Protein AF-0000000085042307 (afdb_homodimer)

InterPro domains:
  IPR002481 Ferric-uptake regulator [PF01475] (11-106)
  IPR036388 Winged helix-like DNA-binding domain superfamily [G3DSA:1.10.10.10] (2-78)
  IPR036390 Winged helix DNA-binding domain superfamily [SSF46785] (4-129)

Nearest PDB structures (foldseek):
  2xig-assembly1_C  TM=6.358E-01  e=3.735E-08  Helicobacter pylori 26695
  5nhk-assembly1_B  TM=6.560E-01  e=9.006E-08  Francisella tularensis
  2xig-assembly2_A  TM=6.333E-01  e=1.841E-06  Helicobacter pylori 26695
  7dh8-assembly1_A-2  TM=7.267E-01  e=1.662E-05  Xanthomonas campestris pv. campestris str. 8004
  4y66-assembly3_F  TM=7.506E-01  e=4.035E-02  Giardia duodenalis

Structure (mmCIF, N/CA/C/O backbone):
data_AF-0000000085042307-model_v1
#
loop_
_entity.id
_entity.type
_entity.pdbx_description
1 polymer 'Fur family transcriptional regulator protein'
#
loop_
_atom_site.group_PDB
_atom_site.id
_atom_site.type_symbol
_atom_site.label_atom_id
_atom_site.label_alt_id
_atom_site.label_comp_id
_atom_site.label_asym_id
_atom_site.label_entity_id
_atom_site.label_seq_id
_atom_site.pdbx_PDB_ins_code
_atom_site.Cartn_x
_atom_site.Cartn_y
_atom_site.Cartn_z
_atom_site.occupancy
_atom_site.B_iso_or_equiv
_atom_site.auth_seq_id
_atom_site.auth_comp_id
_atom_site.auth_asym_id
_atom_site.auth_atom_id
_atom_site.pdbx_PDB_model_num
ATOM 1 N N . MET A 1 1 ? -4.777 20.984 18.719 1 74.94 1 MET A N 1
ATOM 2 C CA . MET A 1 1 ? -3.488 21.656 18.844 1 74.94 1 MET A CA 1
ATOM 3 C C . MET A 1 1 ? -3.227 22.547 17.641 1 74.94 1 MET A C 1
ATOM 5 O O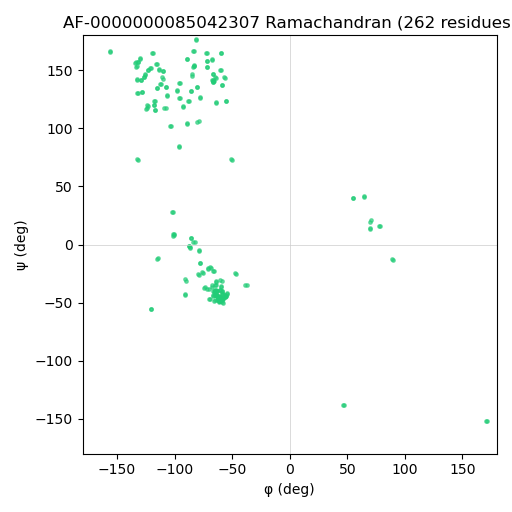 . MET A 1 1 ? -3.564 22.188 16.516 1 74.94 1 MET A O 1
ATOM 9 N N . GLY A 1 2 ? -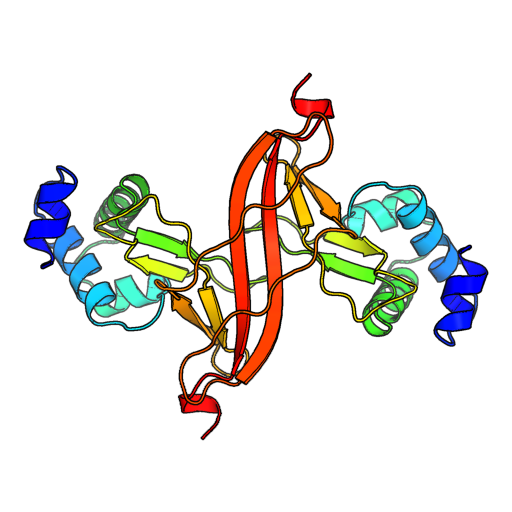2.756 23.688 17.938 1 85.25 2 GLY A N 1
ATOM 10 C CA . GLY A 1 2 ? -2.432 24.625 16.875 1 85.25 2 GLY A CA 1
ATOM 11 C C . GLY A 1 2 ? -1.058 24.391 16.266 1 85.25 2 GLY A C 1
ATOM 12 O O . GLY A 1 2 ? -0.285 23.578 16.781 1 85.25 2 GLY A O 1
ATOM 13 N N . VAL A 1 3 ? -0.763 24.984 15.141 1 90.62 3 VAL A N 1
ATOM 14 C CA . VAL A 1 3 ? 0.464 24.812 14.375 1 90.62 3 VAL A CA 1
ATOM 15 C C . VAL A 1 3 ? 1.675 25.109 15.258 1 90.62 3 VAL A C 1
ATOM 17 O O . VAL A 1 3 ? 2.637 24.328 15.273 1 90.62 3 VAL A O 1
ATOM 20 N N . ALA A 1 4 ? 1.622 26.156 16.016 1 90.06 4 ALA A N 1
ATOM 21 C CA . ALA A 1 4 ? 2.727 26.547 16.891 1 90.06 4 ALA A CA 1
ATOM 22 C C . ALA A 1 4 ? 2.975 25.5 17.969 1 90.06 4 ALA A C 1
ATOM 24 O O . ALA A 1 4 ? 4.125 25.188 18.281 1 90.06 4 ALA A O 1
ATOM 25 N N . GLU A 1 5 ? 1.976 25.031 18.531 1 89.94 5 GLU A N 1
ATOM 26 C CA . GLU A 1 5 ? 2.084 24.031 19.594 1 89.94 5 GLU A CA 1
ATOM 27 C C . GLU A 1 5 ? 2.68 22.734 19.047 1 89.94 5 GLU A C 1
ATOM 29 O O . GLU A 1 5 ? 3.477 22.078 19.719 1 89.94 5 GLU A O 1
ATOM 34 N N . ILE A 1 6 ? 2.271 22.359 17.828 1 89.81 6 ILE A N 1
ATOM 35 C CA . ILE A 1 6 ? 2.791 21.156 17.188 1 89.81 6 ILE A CA 1
ATOM 36 C C . ILE A 1 6 ? 4.305 21.281 17.016 1 89.81 6 ILE A C 1
ATOM 38 O O . ILE A 1 6 ? 5.051 20.359 17.391 1 89.81 6 ILE A O 1
ATOM 42 N N . LEU A 1 7 ? 4.73 22.375 16.5 1 93.38 7 LEU A N 1
ATOM 43 C CA . LEU A 1 7 ? 6.148 22.594 16.25 1 93.38 7 LEU A CA 1
ATOM 44 C C . LEU A 1 7 ? 6.934 22.625 17.562 1 93.38 7 LEU A C 1
ATOM 46 O O . LEU A 1 7 ? 8.008 22.031 17.656 1 93.38 7 LEU A O 1
ATOM 50 N N . SER A 1 8 ? 6.352 23.234 18.562 1 91.19 8 SER A N 1
ATOM 51 C CA . SER A 1 8 ? 6.992 23.297 19.859 1 91.19 8 SER A CA 1
ATOM 52 C C . SER A 1 8 ? 7.102 21.922 20.5 1 91.19 8 SER A C 1
ATOM 54 O O . SER A 1 8 ? 8.141 21.578 21.062 1 91.19 8 SER A O 1
ATOM 56 N N . PHE A 1 9 ? 6.07 21.188 20.422 1 88.25 9 PHE A N 1
ATOM 57 C CA . PHE A 1 9 ? 6.031 19.859 21 1 88.25 9 PHE A CA 1
ATOM 58 C C . PHE A 1 9 ? 7.117 18.969 20.406 1 88.25 9 PHE A C 1
ATOM 60 O O . PHE A 1 9 ? 7.684 18.109 21.094 1 88.25 9 PHE A O 1
ATOM 67 N N . HIS A 1 10 ? 7.469 19.172 19.172 1 89.94 10 HIS A N 1
ATOM 68 C CA . HIS A 1 10 ? 8.453 18.344 18.484 1 89.94 10 HIS A CA 1
ATOM 69 C C . HIS A 1 10 ? 9.812 19.047 18.438 1 89.94 10 HIS A C 1
ATOM 71 O O . HIS A 1 10 ? 10.688 18.641 17.656 1 89.94 10 HIS A O 1
ATOM 77 N N . ASP A 1 11 ? 9.938 20.094 19.125 1 92.81 11 ASP A N 1
ATOM 78 C CA . ASP A 1 11 ? 11.195 20.812 19.312 1 92.81 11 ASP A CA 1
ATOM 79 C C . ASP A 1 11 ? 11.703 21.375 17.984 1 92.81 11 ASP A C 1
ATOM 81 O O . ASP A 1 11 ? 12.883 21.266 17.656 1 92.81 11 ASP A O 1
ATOM 85 N N . LEU A 1 12 ? 10.789 21.875 17.234 1 94.56 12 LEU A N 1
ATOM 86 C CA . LEU A 1 12 ? 11.156 22.516 15.984 1 94.56 12 LEU A CA 1
ATOM 87 C C . LEU A 1 12 ? 10.93 24.031 16.062 1 94.56 12 LEU A C 1
ATOM 89 O O . LEU A 1 12 ? 9.953 24.484 16.641 1 94.56 12 LEU A O 1
ATOM 93 N N . LYS A 1 13 ? 11.852 24.797 15.43 1 95.19 13 LYS A N 1
ATOM 94 C CA . LYS A 1 13 ? 11.68 26.234 15.336 1 95.19 13 LYS A CA 1
ATOM 95 C C . LYS A 1 13 ? 10.445 26.609 14.516 1 95.19 13 LYS A C 1
ATOM 97 O O . LYS A 1 13 ? 10.164 25.969 13.5 1 95.19 13 LYS A O 1
ATOM 102 N N . ARG A 1 14 ? 9.867 27.656 15.016 1 94.75 14 ARG A N 1
ATOM 103 C CA . ARG A 1 14 ? 8.734 28.188 14.258 1 94.75 14 ARG A CA 1
ATOM 104 C C . ARG A 1 14 ? 9.219 29.016 13.07 1 94.75 14 ARG A C 1
ATOM 106 O O . ARG A 1 14 ? 9.844 30.062 13.25 1 94.75 14 ARG A O 1
ATOM 113 N N . THR A 1 15 ? 9.102 28.484 11.883 1 95.31 15 THR A N 1
ATOM 114 C CA . THR A 1 15 ? 9.359 29.25 10.664 1 95.31 15 THR A CA 1
ATOM 115 C C . THR A 1 15 ? 8.086 29.375 9.836 1 95.31 15 THR A C 1
ATOM 117 O O . THR A 1 15 ? 7.176 28.547 9.945 1 95.31 15 THR A O 1
ATOM 120 N N . SER A 1 16 ? 8.078 30.406 9.062 1 95.56 16 SER A N 1
ATOM 121 C CA . SER A 1 16 ? 6.883 30.672 8.258 1 95.56 16 SER A CA 1
ATOM 122 C C . SER A 1 16 ? 6.59 29.516 7.316 1 95.56 16 SER A C 1
ATOM 124 O O . SER A 1 16 ? 5.426 29.188 7.055 1 95.56 16 SER A O 1
ATOM 126 N N . CYS A 1 17 ? 7.582 28.891 6.809 1 96.88 17 CYS A N 1
ATOM 127 C CA . CYS A 1 17 ? 7.391 27.797 5.863 1 96.88 17 CYS A CA 1
ATOM 128 C C . CYS A 1 17 ? 6.809 26.578 6.559 1 96.88 17 CYS A C 1
ATOM 130 O O . CYS A 1 17 ? 5.844 25.984 6.074 1 96.88 17 CYS A O 1
ATOM 132 N N . ARG A 1 18 ? 7.387 26.234 7.691 1 96.62 18 ARG A N 1
ATOM 133 C CA . ARG A 1 18 ? 6.859 25.109 8.453 1 96.62 18 ARG A CA 1
ATOM 134 C C . ARG A 1 18 ? 5.418 25.359 8.875 1 96.62 18 ARG A C 1
ATOM 136 O O . ARG A 1 18 ? 4.57 24.469 8.766 1 96.62 18 ARG A O 1
ATOM 143 N N . GLU A 1 19 ? 5.188 26.531 9.352 1 95.94 19 GLU A N 1
ATOM 144 C CA . GLU A 1 19 ? 3.828 26.875 9.758 1 95.94 19 GLU A CA 1
ATOM 145 C C . GLU A 1 19 ? 2.867 26.828 8.57 1 95.94 19 GLU A C 1
ATOM 147 O O . GLU A 1 19 ? 1.748 26.328 8.695 1 95.94 19 GLU A O 1
ATOM 152 N N . GLY A 1 20 ? 3.303 27.422 7.457 1 95.5 20 GLY A N 1
ATOM 153 C CA . GLY A 1 20 ? 2.479 27.406 6.262 1 95.5 20 GLY A CA 1
ATOM 154 C C . GLY A 1 20 ? 2.102 26 5.816 1 95.5 20 GLY A C 1
ATOM 155 O O . GLY A 1 20 ? 0.941 25.734 5.492 1 95.5 20 GLY A O 1
ATOM 156 N N . ILE A 1 21 ? 3.086 25.109 5.82 1 95.94 21 ILE A N 1
ATOM 157 C CA . ILE A 1 21 ? 2.852 23.719 5.434 1 95.94 21 ILE A CA 1
ATOM 158 C C . ILE A 1 21 ? 1.811 23.094 6.355 1 95.94 21 ILE A C 1
ATOM 160 O O . ILE A 1 21 ? 0.846 22.484 5.891 1 95.94 21 ILE A O 1
ATOM 164 N N . LEU A 1 22 ? 1.966 23.281 7.613 1 94.5 22 LEU A N 1
ATOM 165 C CA . LEU A 1 22 ? 1.077 22.672 8.602 1 94.5 22 LEU A CA 1
ATOM 166 C C . LEU A 1 22 ? -0.327 23.25 8.5 1 94.5 22 LEU A C 1
ATOM 168 O O . LEU A 1 22 ? -1.317 22.547 8.664 1 94.5 22 LEU A O 1
ATOM 172 N N . GLU A 1 23 ? -0.41 24.531 8.281 1 93.81 23 GLU A N 1
ATOM 173 C CA . GLU A 1 23 ? -1.713 25.172 8.133 1 93.81 23 GLU A CA 1
ATOM 174 C C . GLU A 1 23 ? -2.486 24.594 6.953 1 93.81 23 GLU A C 1
ATOM 176 O O . GLU A 1 23 ? -3.68 24.297 7.066 1 93.81 23 GLU A O 1
ATOM 181 N N . VAL A 1 24 ? -1.795 24.438 5.82 1 94.44 24 VAL A N 1
ATOM 182 C CA . VAL A 1 24 ? -2.418 23.859 4.637 1 94.44 24 VAL A CA 1
ATOM 183 C C . VAL A 1 24 ? -2.955 22.469 4.965 1 94.44 24 VAL A C 1
ATOM 185 O O . VAL A 1 24 ? -4.086 22.125 4.609 1 94.44 24 VAL A O 1
ATOM 188 N N . MET A 1 25 ? -2.162 21.703 5.691 1 93.06 25 MET A N 1
ATOM 189 C CA . MET A 1 25 ? -2.508 20.312 5.977 1 93.06 25 MET A CA 1
ATOM 190 C C . MET A 1 25 ? -3.619 20.234 7.016 1 93.06 25 MET A C 1
ATOM 192 O O . MET A 1 25 ? -4.461 19.328 6.961 1 93.06 25 MET A O 1
ATOM 196 N N . LEU A 1 26 ? -3.594 21.094 7.957 1 90.25 26 LEU A N 1
ATOM 197 C CA . LEU A 1 26 ? -4.609 21.109 9.008 1 90.25 26 LEU A CA 1
ATOM 198 C C . LEU A 1 26 ? -5.984 21.422 8.43 1 90.25 26 LEU A C 1
ATOM 200 O O . LEU A 1 26 ? -6.996 20.891 8.898 1 90.25 26 LEU A O 1
ATOM 204 N N . VAL A 1 27 ? -5.984 22.234 7.465 1 89.75 27 VAL A N 1
ATOM 205 C CA . VAL A 1 27 ? -7.25 22.656 6.867 1 89.75 27 VAL A CA 1
ATOM 206 C C . VAL A 1 27 ? -7.812 21.531 6 1 89.75 27 VAL A C 1
ATOM 208 O O . VAL A 1 27 ? -9.031 21.375 5.898 1 89.75 27 VAL A O 1
ATOM 211 N N . SER A 1 28 ? -6.867 20.719 5.574 1 88.69 28 SER A N 1
ATOM 212 C CA . SER A 1 28 ? -7.305 19.656 4.672 1 88.69 28 SER A CA 1
ATOM 213 C C . SER A 1 28 ? -7.801 18.438 5.445 1 88.69 28 SER A C 1
ATOM 215 O O . SER A 1 28 ? -7.227 18.078 6.477 1 88.69 28 SER A O 1
ATOM 217 N N . LYS A 1 29 ? -8.906 17.844 5.18 1 81.94 29 LYS A N 1
ATOM 218 C CA . LYS A 1 29 ? -9.414 16.609 5.785 1 81.94 29 LYS A CA 1
ATOM 219 C C . LYS A 1 29 ? -8.867 15.383 5.062 1 81.94 29 LYS A C 1
ATOM 221 O O . LYS A 1 29 ? -9.211 14.25 5.406 1 81.94 29 LYS A O 1
ATOM 22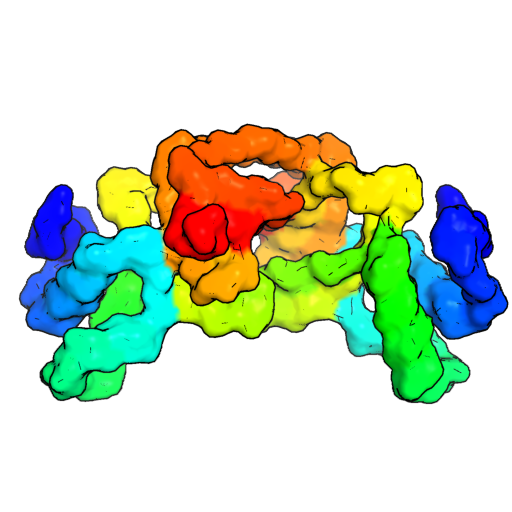6 N N . GLN A 1 30 ? -7.992 15.617 4.137 1 92 30 GLN A N 1
ATOM 227 C CA . GLN A 1 30 ? -7.406 14.555 3.328 1 92 30 GLN A CA 1
ATOM 228 C C . GLN A 1 30 ? -5.891 14.711 3.223 1 92 30 GLN A C 1
ATOM 230 O O . GLN A 1 30 ? -5.363 15.812 3.4 1 92 30 GLN A O 1
ATOM 235 N N . ALA A 1 31 ? -5.215 13.578 2.936 1 95.44 31 ALA A N 1
ATOM 236 C CA . ALA A 1 31 ? -3.791 13.648 2.627 1 95.44 31 ALA A CA 1
ATOM 237 C C . ALA A 1 31 ? -3.551 14.391 1.314 1 95.44 31 ALA A C 1
ATOM 239 O O . ALA A 1 31 ? -4.375 14.328 0.4 1 95.44 31 ALA A O 1
ATOM 240 N N . LEU A 1 32 ? -2.416 15.102 1.258 1 96.62 32 LEU A N 1
ATOM 241 C CA . LEU A 1 32 ? -2.107 15.93 0.098 1 96.62 32 LEU A CA 1
ATOM 242 C C . LEU A 1 32 ? -0.744 15.57 -0.481 1 96.62 32 LEU A C 1
ATOM 244 O O . LEU A 1 32 ? 0.166 15.188 0.255 1 96.62 32 LEU A O 1
ATOM 248 N N . SER A 1 33 ? -0.698 15.703 -1.79 1 96.06 33 SER A N 1
ATOM 249 C CA . SER A 1 33 ? 0.621 15.547 -2.393 1 96.06 33 SER A CA 1
ATOM 250 C C . SER A 1 33 ? 1.52 16.734 -2.082 1 96.06 33 SER A C 1
ATOM 252 O O . SER A 1 33 ? 1.03 17.828 -1.794 1 96.06 33 SER A O 1
ATOM 254 N N . GLU A 1 34 ? 2.832 16.484 -2.178 1 95.25 34 GLU A N 1
ATOM 255 C CA . GLU A 1 34 ? 3.799 17.547 -1.976 1 95.25 34 GLU A CA 1
ATOM 256 C C . GLU A 1 34 ? 3.512 18.734 -2.895 1 95.25 34 GLU A C 1
ATOM 258 O O . GLU A 1 34 ? 3.541 19.891 -2.461 1 95.25 34 GLU A O 1
ATOM 263 N N . ASN A 1 35 ? 3.178 18.469 -4.141 1 94.62 35 ASN A N 1
ATOM 264 C CA . ASN A 1 35 ? 2.908 19.516 -5.129 1 94.62 35 ASN A CA 1
ATOM 265 C C . ASN A 1 35 ? 1.688 20.344 -4.746 1 94.62 35 ASN A C 1
ATOM 267 O O . ASN A 1 35 ? 1.698 21.578 -4.887 1 94.62 35 ASN A O 1
ATOM 271 N N . VAL A 1 36 ? 0.679 19.734 -4.32 1 95.06 36 VAL A N 1
ATOM 272 C CA . VAL A 1 36 ? -0.537 20.438 -3.932 1 95.06 36 VAL A CA 1
ATOM 273 C C . VAL A 1 36 ? -0.247 21.344 -2.74 1 95.06 36 VAL A C 1
ATOM 275 O O . VAL A 1 36 ? -0.695 22.484 -2.703 1 95.06 36 VAL A O 1
ATOM 278 N N . ILE A 1 37 ? 0.5 20.797 -1.782 1 95.94 37 ILE A N 1
ATOM 279 C CA . ILE A 1 37 ? 0.862 21.594 -0.611 1 95.94 37 ILE A CA 1
ATOM 280 C C . ILE A 1 37 ? 1.656 22.812 -1.046 1 95.94 37 ILE A C 1
ATOM 282 O O . ILE A 1 37 ? 1.364 23.938 -0.616 1 95.94 37 ILE A O 1
ATOM 286 N N . ARG A 1 38 ? 2.59 22.578 -1.916 1 95.69 38 ARG A N 1
ATOM 287 C CA . ARG A 1 38 ? 3.426 23.672 -2.396 1 95.69 38 ARG A CA 1
ATOM 288 C C . ARG A 1 38 ? 2.592 24.734 -3.123 1 95.69 38 ARG A C 1
ATOM 290 O O . ARG A 1 38 ? 2.773 25.922 -2.914 1 95.69 38 ARG A O 1
ATOM 297 N N . GLU A 1 39 ? 1.74 24.281 -3.951 1 95.12 39 GLU A N 1
ATOM 298 C CA . GLU A 1 39 ? 0.891 25.188 -4.723 1 95.12 39 GLU A CA 1
ATOM 299 C C . GLU A 1 39 ? 0.024 26.047 -3.807 1 95.12 39 GLU A C 1
ATOM 301 O O . GLU A 1 39 ? -0.203 27.219 -4.086 1 95.12 39 GLU A O 1
ATOM 306 N N . GLN A 1 40 ? -0.435 25.469 -2.807 1 94.88 40 GLN A N 1
ATOM 307 C CA . GLN A 1 40 ? -1.324 26.172 -1.895 1 94.88 40 GLN A CA 1
ATOM 308 C C . GLN A 1 40 ? -0.562 27.234 -1.089 1 94.88 40 GLN A C 1
ATOM 310 O O . GLN A 1 40 ? -1.166 28.125 -0.507 1 94.88 40 GLN A O 1
ATOM 315 N N . LEU A 1 41 ? 0.747 27.078 -0.997 1 94.75 41 LEU A N 1
ATOM 316 C CA . LEU A 1 41 ? 1.575 28.062 -0.309 1 94.75 41 LEU A CA 1
ATOM 317 C C . LEU A 1 41 ? 1.905 29.234 -1.23 1 94.75 41 LEU A C 1
ATOM 319 O O . LEU A 1 41 ? 2.574 30.172 -0.818 1 94.75 41 LEU A O 1
ATOM 323 N N . ASN A 1 42 ? 1.423 29.25 -2.422 1 85.25 42 ASN A N 1
ATOM 324 C CA . ASN A 1 42 ? 1.4 30.344 -3.395 1 85.25 42 ASN A CA 1
ATOM 325 C C . ASN A 1 42 ? 2.799 30.891 -3.648 1 85.25 42 ASN A C 1
ATOM 327 O O . ASN A 1 42 ? 2.99 32.094 -3.705 1 85.25 42 ASN A O 1
ATOM 331 N N . GLY A 1 43 ? 3.732 30.016 -3.719 1 78.25 43 GLY A N 1
ATOM 332 C CA . GLY A 1 43 ? 5.055 30.484 -4.125 1 78.25 43 GLY A CA 1
ATOM 333 C C . GLY A 1 43 ? 5.734 31.344 -3.078 1 78.25 43 GLY A C 1
ATOM 334 O O . GLY A 1 43 ? 6.699 32.031 -3.379 1 78.25 43 GLY A O 1
ATOM 335 N N . HIS A 1 44 ? 5.254 31.344 -1.941 1 87.12 44 HIS A N 1
ATOM 336 C CA . HIS A 1 44 ? 5.809 32.188 -0.881 1 87.12 44 HIS A CA 1
ATOM 337 C C . HIS A 1 44 ? 7.227 31.734 -0.524 1 87.12 44 HIS A C 1
ATOM 339 O O . HIS A 1 44 ? 8 32.531 0.024 1 87.12 44 HIS A O 1
ATOM 345 N N . PHE A 1 45 ? 7.445 30.5 -0.849 1 93.19 45 PHE A N 1
ATOM 346 C CA . PHE A 1 45 ? 8.75 29.938 -0.515 1 93.19 45 PHE A CA 1
ATOM 347 C C . PHE A 1 45 ? 9.406 29.328 -1.744 1 93.19 45 PHE A C 1
ATOM 349 O O . PHE A 1 45 ? 8.727 28.734 -2.586 1 93.19 45 PHE A O 1
ATOM 356 N N . ASP A 1 46 ? 10.719 29.469 -1.8 1 93.06 46 ASP A N 1
ATOM 357 C CA . ASP A 1 46 ? 11.398 28.781 -2.893 1 93.06 46 ASP A CA 1
ATOM 358 C C . ASP A 1 46 ? 11.438 27.281 -2.664 1 93.06 46 ASP A C 1
ATOM 360 O O . ASP A 1 46 ? 11.172 26.812 -1.556 1 93.06 46 ASP A O 1
ATOM 364 N N . ARG A 1 47 ? 11.727 26.609 -3.693 1 92.94 47 ARG A N 1
ATOM 365 C CA . ARG A 1 47 ? 11.648 25.141 -3.713 1 92.94 47 ARG A CA 1
ATOM 366 C C . ARG A 1 47 ? 12.555 24.531 -2.648 1 92.94 47 ARG A C 1
ATOM 368 O O . ARG A 1 47 ? 12.164 23.594 -1.962 1 92.94 47 ARG A O 1
ATOM 375 N N . THR A 1 48 ? 13.742 25.094 -2.525 1 96.06 48 THR A N 1
ATOM 376 C CA . THR A 1 48 ? 14.719 24.547 -1.589 1 96.06 48 THR A CA 1
ATOM 377 C C . THR A 1 48 ? 14.227 24.703 -0.151 1 96.06 48 THR A C 1
ATOM 379 O O . THR A 1 48 ? 14.273 23.734 0.625 1 96.06 48 THR A O 1
ATOM 382 N N . THR A 1 49 ? 13.797 25.859 0.167 1 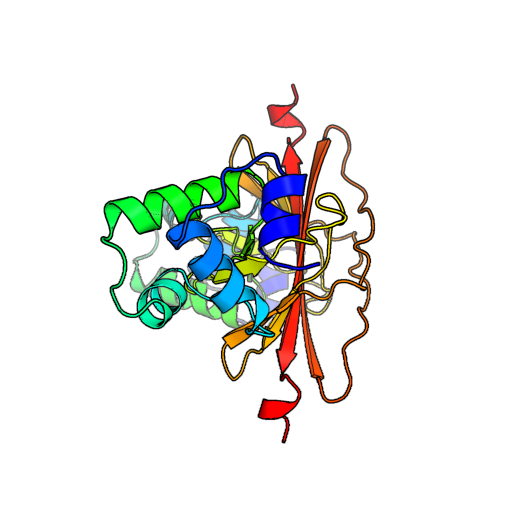96 49 THR A N 1
ATOM 383 C CA . THR A 1 49 ? 13.273 26.141 1.501 1 96 49 THR A CA 1
ATOM 384 C C . THR A 1 49 ? 12.094 25.234 1.814 1 96 49 THR A C 1
ATOM 386 O O . THR A 1 49 ? 12.023 24.641 2.895 1 96 49 THR A O 1
ATOM 389 N N . PHE A 1 50 ? 11.219 25.156 0.859 1 97.44 50 PHE A N 1
ATOM 390 C CA . PHE A 1 50 ? 10.047 24.312 1.027 1 97.44 50 PHE A CA 1
ATOM 391 C C . PHE A 1 50 ? 10.453 22.859 1.284 1 97.44 50 PHE A C 1
ATOM 393 O O . PHE A 1 50 ? 9.992 22.25 2.246 1 97.44 50 PHE A O 1
ATOM 400 N N . TYR A 1 51 ? 11.305 22.375 0.474 1 96.38 51 TYR A N 1
ATOM 401 C CA . TYR A 1 51 ? 11.664 20.969 0.55 1 96.38 51 TYR A CA 1
ATOM 402 C C . TYR A 1 51 ? 12.344 20.656 1.876 1 96.38 51 TYR A C 1
ATOM 404 O O . TYR A 1 51 ? 12.078 19.609 2.486 1 96.38 51 TYR A O 1
ATOM 412 N N . ARG A 1 52 ? 13.188 21.5 2.24 1 96.69 52 ARG A N 1
ATOM 413 C CA . ARG A 1 52 ? 13.883 21.281 3.506 1 96.69 52 ARG A CA 1
ATOM 414 C C . ARG A 1 52 ? 12.898 21.266 4.672 1 96.69 52 ARG A C 1
ATOM 416 O O . ARG A 1 52 ? 12.992 20.406 5.551 1 96.69 52 ARG A O 1
ATOM 423 N N . SER A 1 53 ? 12.055 22.281 4.691 1 97.31 53 SER A N 1
ATOM 424 C CA . SER A 1 53 ? 11.047 22.344 5.746 1 97.31 53 SER A CA 1
ATOM 425 C C . SER A 1 53 ? 10.164 21.094 5.734 1 97.31 53 SER A C 1
ATOM 427 O O . SER A 1 53 ? 9.906 20.5 6.785 1 97.31 53 SER A O 1
ATOM 429 N N . PHE A 1 54 ? 9.773 20.781 4.535 1 96.75 54 PHE A N 1
ATOM 430 C CA . PHE A 1 54 ? 8.906 19.625 4.336 1 96.75 54 PHE A CA 1
ATOM 431 C C . PHE A 1 54 ? 9.562 18.359 4.855 1 96.75 54 PHE A C 1
ATOM 433 O O . PHE A 1 54 ? 8.953 17.594 5.613 1 96.75 54 PHE A O 1
ATOM 440 N N . LYS A 1 55 ? 10.789 18.141 4.516 1 97.19 55 LYS A N 1
ATOM 441 C CA . LYS A 1 55 ? 11.516 16.938 4.918 1 97.19 55 LYS A CA 1
ATOM 442 C C . LYS A 1 55 ? 11.766 16.922 6.422 1 97.19 55 LYS A C 1
ATOM 444 O O . LYS A 1 55 ? 11.75 15.859 7.047 1 97.19 55 LYS A O 1
ATOM 449 N N . THR A 1 56 ? 11.984 18.031 6.941 1 96.75 56 THR A N 1
ATOM 450 C CA . THR A 1 56 ? 12.164 18.125 8.383 1 96.75 56 THR A CA 1
ATOM 451 C C . THR A 1 56 ? 10.891 17.703 9.117 1 96.75 56 THR A C 1
ATOM 453 O O . THR A 1 56 ? 10.953 16.938 10.086 1 96.75 56 THR A O 1
ATOM 456 N N . LEU A 1 57 ? 9.781 18.219 8.695 1 95.25 57 LEU A N 1
ATOM 457 C CA . LEU A 1 57 ? 8.508 17.844 9.305 1 95.25 57 LEU A CA 1
ATOM 458 C C . LEU A 1 57 ? 8.266 16.344 9.188 1 95.25 57 LEU A C 1
ATOM 460 O O . LEU A 1 57 ? 7.746 15.727 10.117 1 95.25 57 LEU A O 1
ATOM 464 N N . GLU A 1 58 ? 8.594 15.773 8.086 1 93.44 58 GLU A N 1
ATOM 465 C CA . GLU A 1 58 ? 8.453 14.336 7.867 1 93.44 58 GLU A CA 1
ATOM 466 C C . GLU A 1 58 ? 9.375 13.547 8.789 1 93.44 58 GLU A C 1
ATOM 468 O O . GLU A 1 58 ? 8.953 12.562 9.406 1 93.44 58 GLU A O 1
ATOM 473 N N . ALA A 1 59 ? 10.562 14.031 8.883 1 92.5 59 ALA A N 1
ATOM 474 C CA . ALA A 1 59 ? 11.562 13.352 9.703 1 92.5 59 ALA A CA 1
ATOM 475 C C . ALA A 1 59 ? 11.148 13.344 11.18 1 92.5 59 ALA A C 1
ATOM 477 O O . ALA A 1 59 ? 11.43 12.391 11.906 1 92.5 59 ALA A O 1
ATOM 478 N N . LYS A 1 60 ? 10.477 14.344 11.562 1 91.25 60 LYS A N 1
ATOM 479 C CA . LYS A 1 60 ? 10.031 14.469 12.953 1 91.25 60 LYS A CA 1
ATOM 480 C C . LYS A 1 60 ? 8.688 13.773 13.156 1 91.25 60 LYS A C 1
ATOM 482 O O . LYS A 1 60 ? 8.102 13.844 14.242 1 91.25 60 LYS A O 1
ATOM 487 N N . ARG A 1 61 ? 8.148 13.219 12.133 1 89.62 61 ARG A N 1
ATOM 488 C CA . ARG A 1 61 ? 6.914 12.438 12.148 1 89.62 61 ARG A CA 1
ATOM 489 C C . ARG A 1 61 ? 5.707 13.328 12.422 1 89.62 61 ARG A C 1
ATOM 491 O O . ARG A 1 61 ? 4.711 12.875 12.992 1 89.62 61 ARG A O 1
ATOM 498 N N . ILE A 1 62 ? 5.922 14.586 12.188 1 91.31 62 ILE A N 1
ATOM 499 C CA . ILE A 1 62 ? 4.785 15.5 12.258 1 91.31 62 ILE A CA 1
ATOM 500 C C . ILE A 1 62 ? 3.842 15.25 11.086 1 91.31 62 ILE A C 1
ATOM 502 O O . ILE A 1 62 ? 2.619 15.336 11.242 1 91.31 62 ILE A O 1
ATOM 506 N N . ILE A 1 63 ? 4.469 14.969 9.938 1 92.5 63 ILE A N 1
ATOM 507 C CA . ILE A 1 63 ? 3.699 14.484 8.797 1 92.5 63 ILE A CA 1
ATOM 508 C C . ILE A 1 63 ? 4.219 13.109 8.367 1 92.5 63 ILE A C 1
ATOM 510 O O . ILE A 1 63 ? 5.371 12.766 8.648 1 92.5 63 ILE A O 1
ATOM 514 N N . HIS A 1 64 ? 3.34 12.305 7.781 1 91.19 64 HIS A N 1
ATOM 515 C CA . HIS A 1 64 ? 3.756 10.984 7.316 1 91.19 64 HIS A CA 1
ATOM 516 C C . HIS A 1 64 ? 3.248 10.711 5.906 1 91.19 64 HIS A C 1
ATOM 518 O O . HIS A 1 64 ? 2.229 11.266 5.488 1 91.19 64 HIS A O 1
ATOM 524 N N . LYS A 1 65 ? 3.959 9.906 5.246 1 91.25 65 LYS A N 1
ATOM 525 C CA . LYS A 1 65 ? 3.629 9.57 3.867 1 91.25 65 LYS A CA 1
ATOM 526 C C . LYS A 1 65 ? 2.594 8.445 3.809 1 91.25 65 LYS A C 1
ATOM 528 O O . LYS A 1 65 ? 2.613 7.531 4.637 1 91.25 65 LYS A O 1
ATOM 533 N N . VAL A 1 66 ? 1.751 8.5 2.877 1 91.69 66 VAL A N 1
ATOM 534 C CA . VAL A 1 66 ? 0.789 7.457 2.539 1 91.69 66 VAL A CA 1
ATOM 535 C C . VAL A 1 66 ? 0.96 7.051 1.077 1 91.69 66 VAL A C 1
ATOM 537 O O . VAL A 1 66 ? 0.839 7.887 0.177 1 91.69 66 VAL A O 1
ATOM 540 N N . VAL A 1 67 ? 1.3 5.867 0.871 1 89.31 67 VAL A N 1
ATOM 541 C CA . VAL A 1 67 ? 1.528 5.352 -0.475 1 89.31 67 VAL A CA 1
ATOM 542 C C . VAL A 1 67 ? 0.406 4.391 -0.858 1 89.31 67 VAL A C 1
ATOM 544 O O . VAL A 1 67 ? 0.142 3.418 -0.147 1 89.31 67 VAL A O 1
ATOM 547 N N . ILE A 1 68 ? -0.292 4.742 -1.856 1 89.25 68 ILE A N 1
ATOM 548 C CA . ILE A 1 68 ? -1.375 3.9 -2.354 1 89.25 68 ILE A CA 1
ATOM 549 C C . ILE A 1 68 ? -1.079 3.473 -3.789 1 89.25 68 ILE A C 1
ATOM 551 O O . ILE A 1 68 ? -0.998 4.312 -4.688 1 89.25 68 ILE A O 1
ATOM 555 N N . ASP A 1 69 ? -0.992 2.09 -3.961 1 81.81 69 ASP A N 1
ATOM 556 C CA . ASP A 1 69 ? -0.803 1.538 -5.301 1 81.81 69 ASP A CA 1
ATOM 557 C C . ASP A 1 69 ? 0.299 2.281 -6.051 1 81.81 69 ASP A C 1
ATOM 559 O O . ASP A 1 69 ? 1.398 2.469 -5.523 1 81.81 69 ASP A O 1
ATOM 563 N N . ASN A 1 70 ? 0.093 2.557 -7.293 1 79.81 70 ASN A N 1
ATOM 564 C CA . ASN A 1 70 ? 1.06 3.279 -8.109 1 79.81 70 ASN A CA 1
ATOM 565 C C . ASN A 1 70 ? 0.663 4.742 -8.281 1 79.81 70 ASN A C 1
ATOM 567 O O . ASN A 1 70 ? 0.973 5.355 -9.305 1 79.81 70 ASN A O 1
ATOM 571 N N . LEU A 1 71 ? -0.035 5.25 -7.332 1 86.88 71 LEU A N 1
ATOM 572 C CA . LEU A 1 71 ? -0.459 6.645 -7.359 1 86.88 71 LEU A CA 1
ATOM 573 C C . LEU A 1 71 ? 0.589 7.543 -6.715 1 86.88 71 LEU A C 1
ATOM 575 O O . LEU A 1 71 ? 1.479 7.062 -6.008 1 86.88 71 LEU A O 1
ATOM 579 N N . PRO A 1 72 ? 0.5 8.828 -7.062 1 89.31 72 PRO A N 1
ATOM 580 C CA . PRO A 1 72 ? 1.43 9.742 -6.398 1 89.31 72 PRO A CA 1
ATOM 581 C C . PRO A 1 72 ? 1.312 9.695 -4.875 1 89.31 72 PRO A C 1
ATOM 583 O O . PRO A 1 72 ? 0.207 9.578 -4.34 1 89.31 72 PRO A O 1
ATOM 586 N N . VAL A 1 73 ? 2.459 9.836 -4.258 1 92.94 73 VAL A N 1
ATOM 587 C CA . VAL A 1 73 ? 2.531 9.773 -2.801 1 92.94 73 VAL A CA 1
ATOM 588 C C . VAL A 1 73 ? 1.807 10.969 -2.195 1 92.94 73 VAL A C 1
ATOM 590 O O . VAL A 1 73 ? 1.922 12.094 -2.697 1 92.94 73 VAL A O 1
ATOM 593 N N . LYS A 1 74 ? 1.115 10.75 -1.15 1 95.25 74 LYS A N 1
ATOM 594 C CA . LYS A 1 74 ? 0.465 11.82 -0.398 1 95.25 74 LYS A CA 1
ATOM 595 C C . LYS A 1 74 ? 0.979 11.875 1.038 1 95.25 74 LYS A C 1
ATOM 597 O O . LYS A 1 74 ? 1.605 10.922 1.514 1 95.25 74 LYS A O 1
ATOM 602 N N . TYR A 1 75 ? 0.676 12.992 1.671 1 94.75 75 TYR A N 1
ATOM 603 C CA . TYR A 1 75 ? 1.147 13.211 3.033 1 94.75 75 TYR A CA 1
ATOM 604 C C . TYR A 1 75 ? 0.018 13.711 3.928 1 94.75 75 TYR A C 1
ATOM 606 O O . TYR A 1 75 ? -0.821 14.5 3.496 1 94.75 75 TYR A O 1
ATOM 614 N N . ALA A 1 76 ? 0.008 13.25 5.148 1 92.88 76 ALA A N 1
ATOM 615 C CA . ALA A 1 76 ? -0.977 13.664 6.145 1 92.88 76 ALA A CA 1
ATOM 616 C C . ALA A 1 76 ? -0.3 14.039 7.461 1 92.88 76 ALA A C 1
ATOM 618 O O . ALA A 1 76 ? 0.847 13.664 7.707 1 92.88 76 ALA A O 1
ATOM 619 N N . LEU A 1 77 ? -1.048 14.844 8.164 1 89.75 77 LEU A N 1
ATOM 620 C CA . LEU A 1 77 ? -0.569 15.141 9.508 1 89.75 77 LEU A CA 1
ATOM 621 C C . LEU A 1 77 ? -0.544 13.883 10.367 1 89.75 77 LEU A C 1
ATOM 623 O O . LEU A 1 77 ? -1.467 13.07 10.305 1 89.75 77 LEU A O 1
ATOM 627 N N . GLY A 1 78 ? 0.608 13.594 10.852 1 79.44 78 GLY A N 1
ATOM 628 C CA . GLY A 1 78 ? 0.709 12.477 11.773 1 79.44 78 GLY A CA 1
ATOM 629 C C . GLY A 1 78 ? -0.144 12.648 13.016 1 79.44 78 GLY A C 1
ATOM 630 O O . GLY A 1 78 ? -0.653 13.734 13.281 1 79.44 78 GLY A O 1
ATOM 631 N N . ASN A 1 79 ? -0.605 11.477 13.578 1 63.88 79 ASN A N 1
ATOM 632 C CA . ASN A 1 79 ? -1.235 11.641 14.883 1 63.88 79 ASN A CA 1
ATOM 633 C C . ASN A 1 79 ? -0.354 12.445 15.836 1 63.88 79 ASN A C 1
ATOM 635 O O . ASN A 1 79 ? 0.62 11.922 16.375 1 63.88 79 ASN A O 1
ATOM 639 N N . THR A 1 80 ? -0.291 13.742 15.562 1 54.78 80 THR A N 1
ATOM 640 C CA . THR A 1 80 ? 0.593 14.703 16.219 1 54.78 80 THR A CA 1
ATOM 641 C C . THR A 1 80 ? 0.735 14.391 17.703 1 54.78 80 THR A C 1
ATOM 643 O O . THR A 1 80 ? 1.786 14.641 18.297 1 54.78 80 THR A O 1
ATOM 646 N N . LEU A 1 81 ? -0.3 13.922 18.312 1 54.19 81 LEU A N 1
ATOM 647 C CA . LEU A 1 81 ? -0.225 13.695 19.75 1 54.19 81 LEU A CA 1
ATOM 648 C C . LEU A 1 81 ? 0.238 12.281 20.047 1 54.19 81 LEU A C 1
ATOM 650 O O . LEU A 1 81 ? 0.76 12.008 21.141 1 54.19 81 LEU A O 1
ATOM 654 N N . ASN A 1 82 ? -0.034 11.398 19.25 1 55.84 82 ASN A N 1
ATOM 655 C CA . ASN A 1 82 ? 0.434 10.039 19.469 1 55.84 82 ASN A CA 1
ATOM 656 C C . ASN A 1 82 ? 1.053 9.438 18.219 1 55.84 82 ASN A C 1
ATOM 658 O O . ASN A 1 82 ? 0.387 8.703 17.484 1 55.84 82 ASN A O 1
ATOM 662 N N . PRO A 1 83 ? 2.273 9.961 17.953 1 55.03 83 PRO A N 1
ATOM 663 C CA . PRO A 1 83 ? 2.99 9.562 16.75 1 55.03 83 PRO A CA 1
ATOM 664 C C . PRO A 1 83 ? 3.018 8.047 16.547 1 55.03 83 PRO A C 1
ATOM 666 O O . PRO A 1 83 ? 3.266 7.57 15.438 1 55.03 83 PRO A O 1
ATOM 669 N N . LYS A 1 84 ? 2.861 7.398 17.797 1 55.56 84 LYS A N 1
ATOM 670 C CA . LYS A 1 84 ? 3.115 5.965 17.734 1 55.56 84 LYS A CA 1
ATOM 671 C C . LYS A 1 84 ? 1.853 5.199 17.344 1 55.56 84 LYS A C 1
ATOM 673 O O . LYS A 1 84 ? 1.889 3.977 17.172 1 55.56 84 LYS A O 1
ATOM 678 N N . LYS A 1 85 ? 0.745 5.938 17.188 1 67.5 85 LYS A N 1
ATOM 679 C CA . LYS A 1 85 ? -0.445 5.105 17.031 1 67.5 85 LYS A CA 1
ATOM 680 C C . LYS A 1 85 ? -0.692 4.758 15.57 1 67.5 85 LYS A C 1
ATOM 682 O O . LYS A 1 85 ? -0.889 5.645 14.742 1 67.5 85 LYS A O 1
ATOM 687 N N . MET A 1 86 ? -0.362 3.508 15.234 1 79.31 86 MET A N 1
ATOM 688 C CA . MET A 1 86 ? -0.68 2.957 13.914 1 79.31 86 MET A CA 1
ATOM 689 C C . MET A 1 86 ? -2.174 3.064 13.625 1 79.31 86 MET A C 1
ATOM 691 O O . MET A 1 86 ? -2.998 2.854 14.516 1 79.31 86 MET A O 1
ATOM 695 N N . HIS A 1 87 ? -2.52 3.686 12.555 1 87.62 87 HIS A N 1
ATOM 696 C CA . HIS A 1 87 ? -3.918 3.803 12.164 1 87.62 87 HIS A CA 1
ATOM 697 C C . HIS A 1 87 ? -4.117 3.395 10.703 1 87.62 87 HIS A C 1
ATOM 699 O O . HIS A 1 87 ? -3.156 3.336 9.938 1 87.62 87 HIS A O 1
ATOM 705 N N . ALA A 1 88 ? -5.324 3.08 10.375 1 91.5 88 ALA A N 1
ATOM 706 C CA . ALA A 1 88 ? -5.652 2.715 9 1 91.5 88 ALA A CA 1
ATOM 707 C C . ALA A 1 88 ? -5.895 3.955 8.141 1 91.5 88 ALA A C 1
ATOM 709 O O . ALA A 1 88 ? -6.184 5.031 8.664 1 91.5 88 ALA A O 1
ATOM 710 N N . HIS A 1 89 ? -5.676 3.836 6.898 1 93.19 89 HIS A N 1
ATOM 711 C CA . HIS A 1 89 ? -6.02 4.867 5.926 1 93.19 89 HIS A CA 1
ATOM 712 C C . HIS A 1 89 ? -7.145 4.41 5.008 1 93.19 89 HIS A C 1
ATOM 714 O O . HIS A 1 89 ? -7.18 3.248 4.594 1 93.19 89 HIS A O 1
ATOM 720 N N . PHE A 1 90 ? -8.055 5.305 4.742 1 95.62 90 PHE A N 1
ATOM 721 C CA . PHE A 1 90 ? -9.102 5.051 3.76 1 95.62 90 PHE A CA 1
ATOM 722 C C . PHE A 1 90 ? -8.742 5.668 2.414 1 95.62 90 PHE A C 1
ATOM 724 O O . PHE A 1 90 ? -8.312 6.82 2.35 1 95.62 90 PHE A O 1
ATOM 731 N N . PHE A 1 91 ? -8.883 4.926 1.413 1 96.75 91 PHE A N 1
ATOM 732 C CA . PHE A 1 91 ? -8.656 5.359 0.04 1 96.75 91 PHE A CA 1
ATOM 733 C C . PHE A 1 91 ? -9.938 5.273 -0.777 1 96.75 91 PHE A C 1
ATOM 735 O O . PHE A 1 91 ? -10.523 4.195 -0.919 1 96.75 91 PHE A O 1
ATOM 742 N N . CYS A 1 92 ? -10.328 6.34 -1.341 1 97.19 92 CYS A N 1
ATOM 743 C CA . CYS A 1 92 ? -11.492 6.355 -2.211 1 97.19 92 CYS A CA 1
ATOM 744 C C . CYS A 1 92 ? -11.109 6.023 -3.648 1 97.19 92 CYS A C 1
ATOM 746 O O . CYS A 1 92 ? -10.375 6.773 -4.289 1 97.19 92 CYS A O 1
ATOM 748 N N . LYS A 1 93 ? -11.672 5.07 -4.211 1 95.69 93 LYS A N 1
ATOM 749 C CA . LYS A 1 93 ? -11.32 4.59 -5.543 1 95.69 93 LYS A CA 1
ATOM 750 C C . LYS A 1 93 ? -11.898 5.496 -6.625 1 95.69 93 LYS A C 1
ATOM 752 O O . LYS A 1 93 ? -11.477 5.441 -7.781 1 95.69 93 LYS A O 1
ATOM 757 N N . ASP A 1 94 ? -12.797 6.293 -6.273 1 96 94 ASP A N 1
ATOM 758 C CA . ASP A 1 94 ? -13.492 7.133 -7.246 1 96 94 ASP A CA 1
ATOM 759 C C . ASP A 1 94 ? -12.789 8.477 -7.406 1 96 94 ASP A C 1
ATOM 761 O O . ASP A 1 94 ? -12.625 8.969 -8.523 1 96 94 ASP A O 1
ATOM 765 N N . CYS A 1 95 ? -12.359 9.117 -6.371 1 95.75 95 CYS A N 1
ATOM 766 C CA . CYS A 1 95 ? -11.773 10.445 -6.465 1 95.75 95 CYS A CA 1
ATOM 767 C C . CYS A 1 95 ? -10.305 10.43 -6.07 1 95.75 95 CYS A C 1
ATOM 769 O O . CYS A 1 95 ? -9.625 11.453 -6.117 1 95.75 95 CYS A O 1
ATOM 771 N N . ASN A 1 96 ? -9.82 9.32 -5.48 1 95.38 96 ASN A N 1
ATOM 772 C CA . ASN A 1 96 ? -8.422 9.078 -5.133 1 95.38 96 ASN A CA 1
ATOM 773 C C . ASN A 1 96 ? -8.023 9.828 -3.863 1 95.38 96 ASN A C 1
ATOM 775 O O . ASN A 1 96 ? -6.836 10.031 -3.607 1 95.38 96 ASN A O 1
ATOM 779 N N . SER A 1 97 ? -9.055 10.273 -3.125 1 95.44 97 SER A N 1
ATOM 780 C CA . SER A 1 97 ? -8.719 10.883 -1.844 1 95.44 97 SER A CA 1
ATOM 781 C C . SER A 1 97 ? -8.25 9.836 -0.836 1 95.44 97 SER A C 1
ATOM 783 O O . SER A 1 97 ? -8.625 8.672 -0.931 1 95.44 97 SER A O 1
ATOM 785 N N . VAL A 1 98 ? -7.41 10.281 0.12 1 95.56 98 VAL A N 1
ATOM 786 C CA . VAL A 1 98 ? -6.91 9.438 1.202 1 95.56 98 VAL A CA 1
ATOM 787 C C . VAL A 1 98 ? -7.152 10.125 2.545 1 95.56 98 VAL A C 1
ATOM 789 O O . VAL A 1 98 ? -6.867 11.312 2.703 1 95.56 98 VAL A O 1
ATOM 792 N N . GLU A 1 99 ? -7.699 9.406 3.48 1 93.38 99 GLU A N 1
ATOM 793 C CA . GLU A 1 99 ? -7.988 9.93 4.812 1 93.38 99 GLU A CA 1
ATOM 794 C C . GLU A 1 99 ? -7.434 9.016 5.902 1 93.38 99 GLU A C 1
ATOM 796 O O . GLU A 1 99 ? -7.539 7.793 5.805 1 93.38 99 GLU A O 1
ATOM 801 N N . CYS A 1 100 ? -6.922 9.625 6.945 1 90.88 100 CYS A N 1
ATOM 802 C CA . CYS A 1 100 ? -6.5 8.875 8.125 1 90.88 100 CYS A CA 1
ATOM 803 C C . CYS A 1 100 ? -7.699 8.477 8.977 1 90.88 100 CYS A C 1
ATOM 805 O O . CYS A 1 100 ? -8.547 9.312 9.297 1 90.88 100 CYS A O 1
ATOM 807 N N . LEU A 1 101 ? -7.793 7.215 9.266 1 89.75 101 LEU A N 1
ATOM 808 C CA . LEU A 1 101 ? -8.797 6.746 10.211 1 89.75 101 LEU A CA 1
ATOM 809 C C . LEU A 1 101 ? -8.203 6.59 11.609 1 89.75 101 LEU A C 1
ATOM 811 O O . LEU A 1 101 ? -7.906 5.473 12.039 1 89.75 101 LEU A O 1
ATOM 815 N N . ASN A 1 102 ? -8.141 7.621 12.352 1 83.38 102 ASN A N 1
ATOM 816 C CA . ASN A 1 102 ? -7.398 7.703 13.602 1 83.38 102 ASN A CA 1
ATOM 817 C C . ASN A 1 102 ? -8.023 6.836 14.688 1 83.38 102 ASN A C 1
ATOM 819 O O . ASN A 1 102 ? -7.352 6.438 15.641 1 83.38 102 ASN A O 1
ATOM 823 N N . ASN A 1 103 ? -9.195 6.5 14.547 1 79.38 103 ASN A N 1
ATOM 824 C CA . ASN A 1 103 ? -9.883 5.734 15.586 1 79.38 103 ASN A CA 1
ATOM 825 C C . ASN A 1 103 ? -9.969 4.254 15.227 1 79.38 103 ASN A C 1
ATOM 827 O O . ASN A 1 103 ? -10.711 3.498 15.852 1 79.38 103 ASN A O 1
ATOM 831 N N . THR A 1 104 ? -9.32 3.877 14.227 1 79 104 THR A N 1
ATOM 832 C CA . THR A 1 104 ? -9.352 2.477 13.812 1 79 104 THR A CA 1
ATOM 833 C C . THR A 1 104 ? -8.055 1.772 14.219 1 79 104 THR A C 1
ATOM 835 O O . THR A 1 104 ? -7 2.023 13.641 1 79 104 THR A O 1
ATOM 838 N N . PRO A 1 105 ? -8.172 1.026 15.281 1 75.06 105 PRO A N 1
ATOM 839 C CA . PRO A 1 105 ? -6.965 0.324 15.719 1 75.06 105 PRO A CA 1
ATOM 840 C C . PRO A 1 105 ? -6.512 -0.745 14.727 1 75.06 105 PRO A C 1
ATOM 842 O O . PRO A 1 105 ? -7.344 -1.374 14.07 1 75.06 105 PRO A O 1
ATOM 845 N N . ILE A 1 106 ? -5.242 -0.824 14.555 1 82.62 106 ILE A N 1
ATOM 846 C CA . ILE A 1 106 ? -4.652 -1.895 13.758 1 82.62 106 ILE A CA 1
ATOM 847 C C . ILE A 1 106 ? -4.277 -3.066 14.656 1 82.62 106 ILE A C 1
ATOM 849 O O . ILE A 1 106 ? -3.533 -2.896 15.625 1 82.62 106 ILE A O 1
ATOM 853 N N . PRO A 1 107 ? -4.887 -4.148 14.398 1 80.56 107 PRO A N 1
ATOM 854 C CA . PRO A 1 107 ? -4.535 -5.305 15.227 1 80.56 107 PRO A CA 1
ATOM 855 C C . PRO A 1 107 ? -3.107 -5.789 14.977 1 80.56 107 PRO A C 1
ATOM 857 O O . PRO A 1 107 ? -2.484 -5.41 13.984 1 80.56 107 PRO A O 1
ATOM 860 N N . THR A 1 108 ? -2.641 -6.52 16 1 83.25 108 THR A N 1
ATOM 861 C CA . THR A 1 108 ? -1.377 -7.223 15.805 1 83.25 108 THR A CA 1
ATOM 862 C C . THR A 1 108 ? -1.593 -8.523 15.039 1 83.25 108 THR A C 1
ATOM 864 O O . THR A 1 108 ? -2.561 -9.242 15.281 1 83.25 108 THR A O 1
ATOM 867 N N . TYR A 1 109 ? -0.731 -8.734 14.102 1 86.88 109 TYR A N 1
ATOM 868 C CA . TYR A 1 109 ? -0.808 -9.953 13.305 1 86.88 109 TYR A CA 1
ATOM 869 C C . TYR A 1 109 ? 0.311 -10.914 13.672 1 86.88 109 TYR A C 1
ATOM 871 O O . TYR A 1 109 ? 1.453 -10.5 13.883 1 86.88 109 TYR A O 1
ATOM 879 N N . PRO A 1 110 ? -0.129 -12.156 13.789 1 87.31 110 PRO A N 1
ATOM 880 C CA . PRO A 1 110 ? 0.928 -13.141 14.023 1 87.31 110 PRO A CA 1
ATOM 881 C C . PRO A 1 110 ? 1.879 -13.289 12.836 1 87.31 110 PRO A C 1
ATOM 883 O O . PRO A 1 110 ? 1.449 -13.203 11.688 1 87.31 110 PRO A O 1
ATOM 886 N N . LEU A 1 111 ? 3.156 -13.445 13.211 1 92.31 111 LEU A N 1
ATOM 887 C CA . LEU A 1 111 ? 4.168 -13.672 12.188 1 92.31 111 LEU A CA 1
ATOM 888 C C . LEU A 1 111 ? 4.762 -15.07 12.305 1 92.31 111 LEU A C 1
ATOM 890 O O . LEU A 1 111 ? 4.77 -15.656 13.391 1 92.31 111 LEU A O 1
ATOM 894 N N . PRO A 1 112 ? 5.191 -15.609 11.18 1 90.25 112 PRO A N 1
ATOM 895 C CA . PRO A 1 112 ? 5.855 -16.922 11.242 1 90.25 112 PRO A CA 1
ATOM 896 C C . PRO A 1 112 ? 7.105 -16.906 12.117 1 90.25 112 PRO A C 1
ATOM 898 O O . PRO A 1 112 ? 7.625 -15.836 12.438 1 90.25 112 PRO A O 1
ATOM 901 N N . ASP A 1 113 ? 7.547 -18.031 12.445 1 92.56 113 ASP A N 1
ATOM 902 C CA . ASP A 1 113 ? 8.742 -18.156 13.273 1 92.56 113 ASP A CA 1
ATOM 903 C C . ASP A 1 113 ? 9.945 -17.5 12.609 1 92.56 113 ASP A C 1
ATOM 905 O O . ASP A 1 113 ? 10.141 -17.641 11.398 1 92.56 113 ASP A O 1
ATOM 909 N N . GLY A 1 114 ? 10.688 -16.781 13.453 1 95.5 114 GLY A N 1
ATOM 910 C CA . GLY A 1 114 ? 11.922 -16.188 12.969 1 95.5 114 GLY A CA 1
ATOM 911 C C . GLY A 1 114 ? 11.734 -14.797 12.383 1 95.5 114 GLY A C 1
ATOM 912 O O . GLY A 1 114 ? 12.703 -14.102 12.086 1 95.5 114 GLY A O 1
ATOM 913 N N . TYR A 1 115 ? 10.531 -14.469 12.172 1 95.69 115 TYR A N 1
ATOM 914 C CA . TYR A 1 115 ? 10.25 -13.141 11.648 1 95.69 115 TYR A CA 1
ATOM 915 C C . TYR A 1 115 ? 10.188 -12.109 12.773 1 95.69 115 TYR A C 1
ATOM 917 O O . TYR A 1 115 ? 9.844 -12.445 13.914 1 95.69 115 TYR A O 1
ATOM 925 N N . THR A 1 116 ? 10.492 -10.875 12.445 1 96.44 116 THR A N 1
ATOM 926 C CA . THR A 1 116 ? 10.336 -9.781 13.398 1 96.44 116 THR A CA 1
ATOM 927 C C . THR A 1 116 ? 9.422 -8.703 12.828 1 96.44 116 THR A C 1
ATOM 929 O O . THR A 1 116 ? 9.398 -8.461 11.625 1 96.44 116 THR A O 1
ATOM 932 N N . TYR A 1 117 ? 8.742 -8.031 13.75 1 94.25 117 TYR A N 1
ATOM 933 C CA . TYR A 1 117 ? 7.75 -7.027 13.391 1 94.25 117 TYR A CA 1
ATOM 934 C C . TYR A 1 117 ? 8.367 -5.629 13.398 1 94.25 117 TYR A C 1
ATOM 936 O O . TYR A 1 117 ? 9.164 -5.305 14.281 1 94.25 117 TYR A O 1
ATOM 944 N N . SER A 1 118 ? 8.031 -4.789 12.43 1 93.19 118 SER A N 1
ATOM 945 C CA . SER A 1 118 ? 8.398 -3.377 12.422 1 93.19 118 SER A CA 1
ATOM 946 C C . SER A 1 118 ? 7.164 -2.484 12.383 1 93.19 118 SER A C 1
ATOM 948 O O . SER A 1 118 ? 6.98 -1.629 13.25 1 93.19 118 SER A O 1
ATOM 950 N N . ASP A 1 119 ? 6.328 -2.693 11.391 1 90.69 119 ASP A N 1
ATOM 951 C CA . ASP A 1 119 ? 5.156 -1.839 11.211 1 90.69 119 ASP A CA 1
ATOM 952 C C . ASP A 1 119 ? 4.066 -2.562 10.43 1 90.69 119 ASP A C 1
ATOM 954 O O . ASP A 1 119 ? 4.285 -3.66 9.914 1 90.69 119 ASP A O 1
ATOM 958 N N . THR A 1 120 ? 2.855 -1.956 10.484 1 92.12 120 THR A N 1
ATOM 959 C CA . THR A 1 120 ? 1.743 -2.463 9.688 1 92.12 120 THR A CA 1
ATOM 960 C C . THR A 1 120 ? 1.054 -1.327 8.938 1 92.12 120 THR A C 1
ATOM 962 O O . THR A 1 120 ? 0.77 -0.276 9.516 1 92.12 120 THR A O 1
ATOM 965 N N . GLU A 1 121 ? 0.869 -1.499 7.727 1 91.81 121 GLU A N 1
ATOM 966 C CA . GLU A 1 121 ? 0.082 -0.58 6.91 1 91.81 121 GLU A CA 1
ATOM 967 C C . GLU A 1 121 ? -1.274 -1.182 6.551 1 91.81 121 GLU A C 1
ATOM 969 O O . GLU A 1 121 ? -1.349 -2.312 6.066 1 91.81 121 GLU A O 1
ATOM 974 N N . VAL A 1 122 ? -2.299 -0.444 6.809 1 92.81 122 VAL A N 1
ATOM 975 C CA . VAL A 1 122 ? -3.654 -0.866 6.477 1 92.81 122 VAL A CA 1
ATOM 976 C C . VAL A 1 122 ? -4.324 0.189 5.602 1 92.81 122 VAL A C 1
ATOM 978 O O . VAL A 1 122 ? -4.441 1.351 5.996 1 92.81 122 VAL A O 1
ATOM 981 N N . ILE A 1 123 ? -4.68 -0.244 4.465 1 93.19 123 ILE A N 1
ATOM 982 C CA . ILE A 1 123 ? -5.41 0.618 3.545 1 93.19 123 ILE A CA 1
ATOM 983 C C . ILE A 1 123 ? -6.793 0.032 3.279 1 93.19 123 ILE A C 1
ATOM 985 O O . ILE A 1 123 ? -6.914 -1.077 2.754 1 93.19 123 ILE A O 1
ATOM 989 N N . ILE A 1 124 ? -7.773 0.732 3.676 1 94.44 124 ILE A N 1
ATOM 990 C CA . ILE A 1 124 ? -9.156 0.369 3.373 1 94.44 124 ILE A CA 1
ATOM 991 C C . ILE A 1 124 ? -9.633 1.126 2.135 1 94.44 124 ILE A C 1
ATOM 993 O O . ILE A 1 124 ? -9.523 2.354 2.07 1 94.44 124 ILE A O 1
ATOM 997 N N . LYS A 1 125 ? -10.109 0.389 1.184 1 95.44 125 LYS A N 1
ATOM 998 C CA . LYS A 1 125 ? -10.508 0.988 -0.087 1 95.44 125 LYS A CA 1
ATOM 999 C C . LYS A 1 125 ? -12.023 0.965 -0.252 1 95.44 125 LYS A C 1
ATOM 1001 O O . LYS A 1 125 ? -12.688 0.032 0.2 1 95.44 125 LYS A O 1
ATOM 1006 N N . GLY A 1 126 ? -12.516 1.901 -0.913 1 96.5 126 GLY A N 1
ATOM 1007 C CA . GLY A 1 126 ? -13.93 2.023 -1.202 1 96.5 126 GLY A CA 1
ATOM 1008 C C . GLY A 1 126 ? -14.305 3.354 -1.831 1 96.5 126 GLY A C 1
ATOM 1009 O O . GLY A 1 126 ? -13.531 3.908 -2.619 1 96.5 126 GLY A O 1
ATOM 1010 N N . SER A 1 127 ? -15.547 3.738 -1.569 1 98 127 SER A N 1
ATOM 1011 C CA . SER A 1 127 ? -16.031 5.035 -2.023 1 98 127 SER A CA 1
ATOM 1012 C C . SER A 1 127 ? -16.359 5.945 -0.845 1 98 127 SER A C 1
ATOM 1014 O O . SER A 1 127 ? -16.953 5.504 0.14 1 98 127 SER A O 1
ATOM 1016 N N . CYS A 1 128 ? -15.961 7.129 -0.908 1 96.44 128 CYS A N 1
ATOM 1017 C CA . CYS A 1 128 ? -16.203 8.047 0.197 1 96.44 128 CYS A CA 1
ATOM 1018 C C . CYS A 1 128 ? -17.625 8.625 0.121 1 96.44 128 CYS A C 1
ATOM 1020 O O . CYS A 1 128 ? -18.344 8.383 -0.849 1 96.44 128 CYS A O 1
ATOM 1022 N N . ALA A 1 129 ? -17.953 9.422 1.148 1 95.56 129 ALA A N 1
ATOM 1023 C CA . ALA A 1 129 ? -19.312 9.945 1.277 1 95.56 129 ALA A CA 1
ATOM 1024 C C . ALA A 1 129 ? -19.672 10.859 0.105 1 95.56 129 ALA A C 1
ATOM 1026 O O . ALA A 1 129 ? -20.812 10.875 -0.361 1 95.56 129 ALA A O 1
ATOM 1027 N N . LYS A 1 130 ? -18.734 11.695 -0.353 1 95.06 130 LYS A N 1
ATOM 1028 C CA . LYS A 1 130 ? -18.953 12.641 -1.441 1 95.06 130 LYS A CA 1
ATOM 1029 C C . LYS A 1 130 ? -19.219 11.914 -2.756 1 95.06 130 LYS A C 1
ATOM 1031 O O . LYS A 1 130 ? -20.078 12.336 -3.539 1 95.06 130 LYS A O 1
ATOM 1036 N N . CYS A 1 131 ? -18.516 10.859 -3.008 1 96.19 131 CYS A N 1
ATOM 1037 C CA . CYS A 1 131 ? -18.625 10.125 -4.266 1 96.19 131 CYS A CA 1
ATOM 1038 C C . CYS A 1 131 ? -19.844 9.219 -4.262 1 96.19 131 CYS A C 1
ATOM 1040 O O . CYS A 1 131 ? -20.312 8.789 -5.32 1 96.19 131 CYS A O 1
ATOM 1042 N N . ASN A 1 132 ? -20.25 8.844 -3.1 1 91.94 132 ASN A N 1
ATOM 1043 C CA . ASN A 1 132 ? -21.438 8 -2.998 1 91.94 132 ASN A CA 1
ATOM 1044 C C . ASN A 1 132 ? -22.719 8.812 -3.145 1 91.94 132 ASN A C 1
ATOM 1046 O O . ASN A 1 132 ? -23.812 8.25 -3.193 1 91.94 132 ASN A O 1
ATOM 1050 N N . GLN A 1 133 ? -22.641 10.016 -3.227 1 85.12 133 GLN A N 1
ATOM 1051 C CA . GLN A 1 133 ? -23.828 10.852 -3.445 1 85.12 133 GLN A CA 1
ATOM 1052 C C . GLN A 1 133 ? -24.188 10.898 -4.926 1 85.12 133 GLN A C 1
ATOM 1054 O O . GLN A 1 133 ? -23.312 10.875 -5.789 1 85.12 133 GLN A O 1
ATOM 1059 N N . MET B 1 1 ? -3.109 -28.062 -5.094 1 75 1 MET B N 1
ATOM 1060 C CA . MET B 1 1 ? -3.621 -28.125 -6.461 1 75 1 MET B CA 1
ATOM 1061 C C . MET B 1 1 ? -2.5 -27.906 -7.473 1 75 1 MET B C 1
ATOM 1063 O O . MET B 1 1 ? -1.604 -27.094 -7.246 1 75 1 MET B O 1
ATOM 1067 N N . GLY B 1 2 ? -2.545 -28.703 -8.469 1 85.19 2 GLY B N 1
ATOM 1068 C CA . GLY B 1 2 ? -1.547 -28.562 -9.516 1 85.19 2 GLY B CA 1
ATOM 1069 C C . GLY B 1 2 ? -1.902 -27.516 -10.547 1 85.19 2 GLY B C 1
AT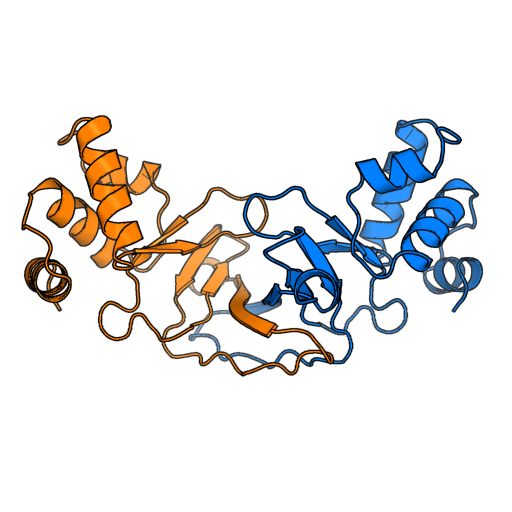OM 1070 O O . GLY B 1 2 ? -3.008 -26.969 -10.523 1 85.19 2 GLY B O 1
ATOM 1071 N N . VAL B 1 3 ? -0.968 -27.125 -11.375 1 90.62 3 VAL B N 1
ATOM 1072 C CA . VAL B 1 3 ? -1.094 -26.062 -12.359 1 90.62 3 VAL B CA 1
ATOM 1073 C C . VAL B 1 3 ? -2.291 -26.344 -13.266 1 90.62 3 VAL B C 1
ATOM 1075 O O . VAL B 1 3 ? -3.109 -25.453 -13.516 1 90.62 3 VAL B O 1
ATOM 1078 N N . ALA B 1 4 ? -2.438 -27.562 -13.711 1 90.06 4 ALA B N 1
ATOM 1079 C CA . ALA B 1 4 ? -3.529 -27.938 -14.602 1 90.06 4 ALA B CA 1
ATOM 1080 C C . ALA B 1 4 ? -4.883 -27.781 -13.914 1 90.06 4 ALA B C 1
ATOM 1082 O O . ALA B 1 4 ? -5.848 -27.312 -14.531 1 90.06 4 ALA B O 1
ATOM 1083 N N . GLU B 1 5 ? -4.957 -28.188 -12.75 1 89.81 5 GLU B N 1
ATOM 1084 C CA . GLU B 1 5 ? -6.199 -28.094 -11.992 1 89.81 5 GLU B CA 1
ATOM 1085 C C . GLU B 1 5 ? -6.598 -26.641 -11.758 1 89.81 5 GLU B C 1
ATOM 1087 O O . GLU B 1 5 ? -7.781 -26.312 -11.82 1 89.81 5 GLU B O 1
ATOM 1092 N N . ILE B 1 6 ? -5.613 -25.812 -11.477 1 89.75 6 ILE B N 1
ATOM 1093 C CA . ILE B 1 6 ? -5.871 -24.391 -11.266 1 89.75 6 ILE B CA 1
ATOM 1094 C C . ILE B 1 6 ? -6.488 -23.781 -12.523 1 89.75 6 ILE B C 1
ATOM 1096 O O . ILE B 1 6 ? -7.504 -23.078 -12.445 1 89.75 6 ILE B O 1
ATOM 1100 N N . LEU B 1 7 ? -5.895 -24.047 -13.633 1 93.38 7 LEU B N 1
ATOM 1101 C CA . LEU B 1 7 ? -6.367 -23.5 -14.898 1 93.38 7 LEU B CA 1
ATOM 1102 C C . LEU B 1 7 ? -7.758 -24.016 -15.234 1 93.38 7 LEU B C 1
ATOM 1104 O O . LEU B 1 7 ? -8.625 -23.25 -15.656 1 93.38 7 LEU B O 1
ATOM 1108 N N . SER B 1 8 ? -7.98 -25.281 -14.953 1 91.19 8 SER B N 1
ATOM 1109 C CA . SER B 1 8 ? -9.281 -25.875 -15.211 1 91.19 8 SER B CA 1
ATOM 1110 C C . SER B 1 8 ? -10.352 -25.281 -14.305 1 91.19 8 SER B C 1
ATOM 1112 O O . SER B 1 8 ? -11.461 -24.984 -14.758 1 91.19 8 SER B O 1
ATOM 1114 N N . PHE B 1 9 ? -10.031 -25.125 -13.094 1 88.25 9 PHE B N 1
ATOM 1115 C CA . PHE B 1 9 ? -10.969 -24.594 -12.117 1 88.25 9 PHE B CA 1
ATOM 1116 C C . PHE B 1 9 ? -11.414 -23.188 -12.516 1 88.25 9 PHE B C 1
ATOM 1118 O O . PHE B 1 9 ? -12.555 -22.797 -12.273 1 88.25 9 PHE B O 1
ATOM 1125 N N . HIS B 1 10 ? -10.586 -22.438 -13.172 1 90 10 HIS B N 1
ATOM 1126 C CA . HIS B 1 10 ? -10.891 -21.062 -13.555 1 90 10 HIS B CA 1
ATOM 1127 C C . HIS B 1 10 ? -11.305 -20.984 -15.016 1 90 10 HIS B C 1
ATOM 1129 O O . HIS B 1 10 ? -11.328 -19.891 -15.602 1 90 10 HIS B O 1
ATOM 1135 N N . ASP B 1 11 ? -11.484 -22.094 -15.617 1 92.88 11 ASP B N 1
ATOM 1136 C CA . ASP B 1 11 ? -12.008 -22.203 -16.984 1 92.88 11 ASP B CA 1
ATOM 1137 C C . ASP B 1 11 ? -11.055 -21.578 -17.984 1 92.88 11 ASP B C 1
ATOM 1139 O O . ASP B 1 11 ? -11.484 -20.828 -18.875 1 92.88 11 ASP B O 1
ATOM 1143 N N . LEU B 1 12 ? -9.82 -21.828 -17.766 1 94.56 12 LEU B N 1
ATOM 1144 C CA . LEU B 1 12 ? -8.812 -21.344 -18.719 1 94.56 12 LEU B CA 1
ATOM 1145 C C . LEU B 1 12 ? -8.18 -22.516 -19.469 1 94.56 12 LEU B C 1
ATOM 1147 O O . LEU B 1 12 ? -7.93 -23.562 -18.891 1 94.56 12 LEU B O 1
ATOM 1151 N N . LYS B 1 13 ? -7.875 -22.281 -20.75 1 95.19 13 LYS B N 1
ATOM 1152 C CA . LYS B 1 13 ? -7.164 -23.281 -21.547 1 95.19 13 LYS B CA 1
ATOM 1153 C C . LYS B 1 13 ? -5.754 -23.5 -21 1 95.19 13 LYS B C 1
ATOM 1155 O O . LYS B 1 13 ? -5.078 -22.547 -20.609 1 95.19 13 LYS B O 1
ATOM 1160 N N . ARG B 1 14 ? -5.434 -24.766 -21.125 1 94.81 14 ARG B N 1
ATOM 1161 C CA . ARG B 1 14 ? -4.062 -25.109 -20.75 1 94.81 14 ARG B CA 1
ATOM 1162 C C . ARG B 1 14 ? -3.096 -24.766 -21.875 1 94.81 14 ARG B C 1
ATOM 1164 O O . ARG B 1 14 ? -3.148 -25.375 -22.953 1 94.81 14 ARG B O 1
ATOM 1171 N N . THR B 1 15 ? -2.346 -23.703 -21.703 1 95.31 15 THR B N 1
ATOM 1172 C CA . THR B 1 15 ? -1.261 -23.391 -22.625 1 95.31 15 THR B CA 1
ATOM 1173 C C . THR B 1 15 ? 0.091 -23.469 -21.922 1 95.31 15 THR B C 1
ATOM 1175 O O . THR B 1 15 ? 0.171 -23.328 -20.703 1 95.31 15 THR B O 1
ATOM 1178 N N . SER B 1 16 ? 1.079 -23.703 -22.703 1 95.5 16 SER B N 1
ATOM 1179 C CA . SER B 1 16 ? 2.414 -23.859 -22.141 1 95.5 16 SER B CA 1
ATOM 1180 C C . SER B 1 16 ? 2.842 -22.594 -21.391 1 95.5 16 SER B C 1
ATOM 1182 O O . SER B 1 16 ? 3.525 -22.672 -20.375 1 95.5 16 SER B O 1
ATOM 1184 N N . CYS B 1 17 ? 2.469 -21.469 -21.891 1 96.75 17 CYS B N 1
ATOM 1185 C CA . CYS B 1 17 ? 2.867 -20.219 -21.266 1 96.75 17 CYS B CA 1
ATOM 1186 C C . CYS B 1 17 ? 2.176 -20.031 -19.922 1 96.75 17 CYS B C 1
ATOM 1188 O O . CYS B 1 17 ? 2.824 -19.688 -18.922 1 96.75 17 CYS B O 1
ATOM 1190 N N . ARG B 1 18 ? 0.882 -20.266 -19.906 1 96.62 18 ARG B N 1
ATOM 1191 C CA . ARG B 1 18 ? 0.145 -20.156 -18.656 1 96.62 18 ARG B CA 1
ATOM 1192 C C . ARG B 1 18 ? 0.676 -21.156 -17.625 1 96.62 18 ARG B C 1
ATOM 1194 O O . ARG B 1 18 ? 0.867 -20.812 -16.453 1 96.62 18 ARG B O 1
ATOM 1201 N N . GLU B 1 19 ? 0.891 -22.344 -18.062 1 95.88 19 GLU B N 1
ATOM 1202 C CA . GLU B 1 19 ? 1.431 -23.359 -17.156 1 95.88 19 GLU B CA 1
ATOM 1203 C C . GLU B 1 19 ? 2.812 -22.953 -16.656 1 95.88 19 GLU B C 1
ATOM 1205 O O . GLU B 1 19 ? 3.111 -23.125 -15.469 1 95.88 19 GLU B O 1
ATOM 1210 N N . GLY B 1 20 ? 3.662 -22.516 -17.578 1 95.44 20 GLY B N 1
ATOM 1211 C CA . GLY B 1 20 ? 5 -22.094 -17.203 1 95.44 20 GLY B CA 1
ATOM 1212 C C . GLY B 1 20 ? 5 -21 -16.141 1 95.44 20 GLY B C 1
ATOM 1213 O O . GLY B 1 20 ? 5.754 -21.078 -15.172 1 95.44 20 GLY B O 1
ATOM 1214 N N . ILE B 1 21 ? 4.137 -20 -16.344 1 95.88 21 ILE B N 1
ATOM 1215 C CA . ILE B 1 21 ? 4.027 -18.906 -15.391 1 95.88 21 ILE B CA 1
ATOM 1216 C C . ILE B 1 21 ? 3.631 -19.438 -14.016 1 95.88 21 ILE B C 1
ATOM 1218 O O . ILE B 1 21 ? 4.258 -19.109 -13.008 1 95.88 21 ILE B O 1
ATOM 1222 N N . LEU B 1 22 ? 2.666 -20.266 -13.984 1 94.44 22 LEU B N 1
ATOM 1223 C CA . LEU B 1 22 ? 2.15 -20.812 -12.727 1 94.44 22 LEU B CA 1
ATOM 1224 C C . LEU B 1 22 ? 3.189 -21.688 -12.047 1 94.44 22 LEU B C 1
ATOM 1226 O O . LEU B 1 22 ? 3.307 -21.688 -10.82 1 94.44 22 LEU B O 1
ATOM 1230 N N . GLU B 1 23 ? 3.885 -22.469 -12.805 1 93.75 23 GLU B N 1
ATOM 1231 C CA . GLU B 1 23 ? 4.926 -23.328 -12.242 1 93.75 23 GLU B CA 1
ATOM 1232 C C . GLU B 1 23 ? 6.008 -22.5 -11.555 1 93.75 23 GLU B C 1
ATOM 1234 O O . GLU B 1 23 ? 6.434 -22.828 -10.445 1 93.75 23 GLU B O 1
ATOM 1239 N N . VAL B 1 24 ? 6.453 -21.438 -12.227 1 94.31 24 VAL B N 1
ATOM 1240 C CA . VAL B 1 24 ? 7.457 -20.547 -11.648 1 94.31 24 VAL B CA 1
ATOM 1241 C C . VAL B 1 24 ? 6.957 -20.016 -10.312 1 94.31 24 VAL B C 1
ATOM 1243 O O . VAL B 1 24 ? 7.695 -20 -9.32 1 94.31 24 VAL B O 1
ATOM 1246 N N . MET B 1 25 ? 5.695 -19.625 -10.289 1 92.94 25 MET B N 1
ATOM 1247 C CA . MET B 1 25 ? 5.129 -18.984 -9.109 1 92.94 25 MET B CA 1
ATOM 1248 C C . MET B 1 25 ? 4.887 -19.984 -7.992 1 92.94 25 MET B C 1
ATOM 1250 O O . MET B 1 25 ? 5.027 -19.672 -6.812 1 92.94 25 MET B O 1
ATOM 1254 N N . LEU B 1 26 ? 4.496 -21.141 -8.352 1 90.25 26 LEU B N 1
ATOM 1255 C CA . LEU B 1 26 ? 4.234 -22.188 -7.363 1 90.25 26 LEU B CA 1
ATOM 1256 C C . LEU B 1 26 ? 5.516 -22.578 -6.633 1 90.25 26 LEU B C 1
ATOM 1258 O O . LEU B 1 26 ? 5.48 -22.891 -5.441 1 90.25 26 LEU B O 1
ATOM 1262 N N . VAL B 1 27 ? 6.559 -22.547 -7.328 1 89.75 27 VAL B N 1
ATOM 1263 C CA . VAL B 1 27 ? 7.836 -22.969 -6.758 1 89.75 27 VAL B CA 1
ATOM 1264 C C . VAL B 1 27 ? 8.367 -21.875 -5.832 1 89.75 27 VAL B C 1
ATOM 1266 O O . VAL B 1 27 ? 9.023 -22.172 -4.832 1 89.75 27 VAL B O 1
ATOM 1269 N N . SER B 1 28 ? 7.883 -20.688 -6.133 1 88.62 28 SER B N 1
ATOM 1270 C CA . SER B 1 28 ? 8.398 -19.578 -5.352 1 88.62 28 SER B CA 1
ATOM 1271 C C . SER B 1 28 ? 7.613 -19.391 -4.055 1 88.62 28 SER B C 1
ATOM 1273 O O . SER B 1 28 ? 6.391 -19.547 -4.035 1 88.62 28 SER B O 1
ATOM 1275 N N . LYS B 1 29 ? 8.156 -19.25 -2.906 1 82 29 LYS B N 1
ATOM 1276 C CA . LYS B 1 29 ? 7.504 -18.953 -1.633 1 82 29 LYS B CA 1
ATOM 1277 C C . LYS B 1 29 ? 7.309 -17.453 -1.44 1 82 29 LYS B C 1
ATOM 1279 O O . LYS B 1 29 ? 6.816 -17.016 -0.397 1 82 29 LYS B O 1
ATOM 1284 N N . GLN B 1 30 ? 7.629 -16.719 -2.459 1 91.94 30 GLN B N 1
ATOM 1285 C CA . GLN B 1 30 ? 7.535 -15.258 -2.422 1 91.94 30 GLN B CA 1
ATOM 1286 C C . GLN B 1 30 ? 6.875 -14.719 -3.688 1 91.94 30 GLN B C 1
ATOM 1288 O O . GLN B 1 30 ? 6.867 -15.383 -4.727 1 91.94 30 GLN B O 1
ATOM 1293 N N . ALA B 1 31 ? 6.297 -13.5 -3.553 1 95.38 31 ALA B N 1
ATOM 1294 C CA . ALA B 1 31 ? 5.805 -12.812 -4.742 1 95.38 31 ALA B CA 1
ATOM 1295 C C . ALA B 1 31 ? 6.957 -12.422 -5.664 1 95.38 31 ALA B C 1
ATOM 1297 O O . ALA B 1 31 ? 8.062 -12.125 -5.199 1 95.38 31 ALA B O 1
ATOM 1298 N N . LEU B 1 32 ? 6.684 -12.445 -6.973 1 96.56 32 LEU B N 1
ATOM 1299 C CA . LEU B 1 32 ? 7.719 -12.188 -7.965 1 96.56 32 LEU B CA 1
ATOM 1300 C C . LEU B 1 32 ? 7.301 -11.062 -8.906 1 96.56 32 LEU B C 1
ATOM 1302 O O . LEU B 1 32 ? 6.113 -10.898 -9.195 1 96.56 32 LEU B O 1
ATOM 1306 N N . SER B 1 33 ? 8.32 -10.328 -9.305 1 95.94 33 SER B N 1
ATOM 1307 C CA . SER B 1 33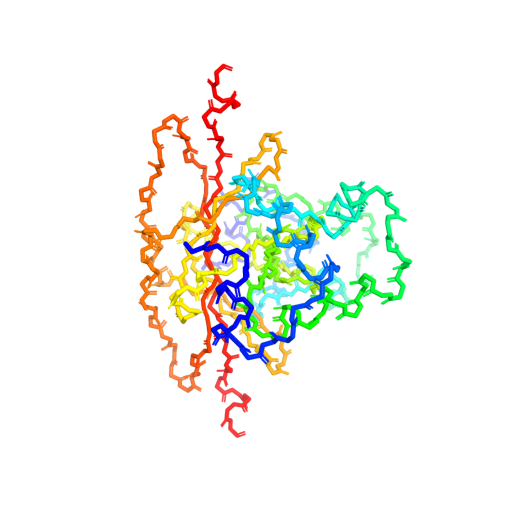 ? 8.023 -9.344 -10.336 1 95.94 33 SER B CA 1
ATOM 1308 C C . SER B 1 33 ? 7.766 -10.008 -11.688 1 95.94 33 SER B C 1
ATOM 1310 O O . SER B 1 33 ? 8.227 -11.125 -11.922 1 95.94 33 SER B O 1
ATOM 1312 N N . GLU B 1 34 ? 7.051 -9.258 -12.539 1 95.12 34 GLU B N 1
ATOM 1313 C CA . GLU B 1 34 ? 6.801 -9.75 -13.891 1 95.12 34 GLU B CA 1
ATOM 1314 C C . GLU B 1 34 ? 8.102 -10.109 -14.602 1 95.12 34 GLU B C 1
ATOM 1316 O O . GLU B 1 34 ? 8.195 -11.156 -15.242 1 95.12 34 GLU B O 1
ATOM 1321 N N . ASN B 1 35 ? 9.117 -9.289 -14.445 1 94.38 35 ASN B N 1
ATOM 1322 C CA . ASN B 1 35 ? 10.406 -9.508 -15.094 1 94.38 35 ASN B CA 1
ATOM 1323 C C . ASN B 1 35 ? 11.078 -10.781 -14.602 1 94.38 35 ASN B C 1
ATOM 1325 O O . ASN B 1 35 ? 11.648 -11.539 -15.398 1 94.38 35 ASN B O 1
ATOM 1329 N N . VAL B 1 36 ? 11.055 -11.016 -13.367 1 94.88 36 VAL B N 1
ATOM 1330 C CA . VAL B 1 36 ? 11.672 -12.203 -12.797 1 94.88 36 VAL B CA 1
ATOM 1331 C C . VAL B 1 36 ? 10.961 -13.453 -13.32 1 94.88 36 VAL B C 1
ATOM 1333 O O . VAL B 1 36 ? 11.609 -14.438 -13.68 1 94.88 36 VAL B O 1
ATOM 1336 N N . ILE B 1 37 ? 9.633 -13.383 -13.344 1 95.81 37 ILE B N 1
ATOM 1337 C CA . ILE B 1 37 ? 8.852 -14.508 -13.859 1 95.81 37 ILE B CA 1
ATOM 1338 C C . ILE B 1 37 ? 9.234 -14.773 -15.312 1 95.81 37 ILE B C 1
ATOM 1340 O O . ILE B 1 37 ? 9.492 -15.922 -15.695 1 95.81 37 ILE B O 1
ATOM 1344 N N . ARG B 1 38 ? 9.312 -13.719 -16.062 1 95.56 38 ARG B N 1
ATOM 1345 C CA . ARG B 1 38 ? 9.648 -13.852 -17.469 1 95.56 38 ARG B CA 1
ATOM 1346 C C . ARG B 1 38 ? 11.047 -14.445 -17.641 1 95.56 38 ARG B C 1
ATOM 1348 O O . ARG B 1 38 ? 11.25 -15.328 -18.484 1 95.56 38 ARG B O 1
ATOM 1355 N N . GLU B 1 39 ? 11.953 -13.969 -16.906 1 94.94 39 GLU B N 1
ATOM 1356 C CA . GLU B 1 39 ? 13.336 -14.445 -16.984 1 94.94 39 GLU B CA 1
ATOM 1357 C C . GLU B 1 39 ? 13.422 -15.93 -16.656 1 94.94 39 GLU B C 1
ATOM 1359 O O . GLU B 1 39 ? 14.203 -16.656 -17.281 1 94.94 39 GLU B O 1
ATOM 1364 N N . GLN B 1 40 ? 12.68 -16.328 -15.734 1 94.75 40 GLN B N 1
ATOM 1365 C CA . GLN B 1 40 ? 12.727 -17.719 -15.305 1 94.75 40 GLN B CA 1
ATOM 1366 C C . GLN B 1 40 ? 12.117 -18.641 -16.359 1 94.75 40 GLN B C 1
ATOM 1368 O O . GLN B 1 40 ? 12.336 -19.844 -16.344 1 94.75 40 GLN B O 1
ATOM 1373 N N . LEU B 1 41 ? 11.305 -18.078 -17.234 1 94.62 41 LEU B N 1
ATOM 1374 C CA . LEU B 1 41 ? 10.719 -18.859 -18.328 1 94.62 41 LEU B CA 1
ATOM 1375 C C . LEU B 1 41 ? 11.688 -18.953 -19.5 1 94.62 41 LEU B C 1
ATOM 1377 O O . LEU B 1 41 ? 11.391 -19.609 -20.5 1 94.62 41 LEU B O 1
ATOM 1381 N N . ASN B 1 42 ? 12.844 -18.422 -19.406 1 84.62 42 ASN B N 1
ATOM 1382 C CA . ASN B 1 42 ? 14.016 -18.578 -20.266 1 84.62 42 ASN B CA 1
ATOM 1383 C C . ASN B 1 42 ? 13.688 -18.25 -21.719 1 84.62 42 ASN B C 1
ATOM 1385 O O . ASN B 1 42 ? 14.094 -18.984 -22.625 1 84.62 42 ASN B O 1
ATOM 1389 N N . GLY B 1 43 ? 12.922 -17.25 -21.906 1 77.06 43 GLY B N 1
ATOM 1390 C CA . GLY B 1 43 ? 12.719 -16.797 -23.266 1 77.06 43 GLY B CA 1
ATOM 1391 C C . GLY B 1 43 ? 11.898 -17.766 -24.094 1 77.06 43 GLY B C 1
ATOM 1392 O O . GLY B 1 43 ? 11.891 -17.688 -25.328 1 77.06 43 GLY B O 1
ATOM 1393 N N . HIS B 1 44 ? 11.281 -18.641 -23.5 1 86.81 44 HIS B N 1
ATOM 1394 C CA . HIS B 1 44 ? 10.508 -19.641 -24.219 1 86.81 44 HIS B CA 1
ATOM 1395 C C . HIS B 1 44 ? 9.32 -19.016 -24.938 1 86.81 44 HIS B C 1
ATOM 1397 O O . HIS B 1 44 ? 8.797 -19.578 -25.906 1 86.81 44 HIS B O 1
ATOM 1403 N N . PHE B 1 45 ? 8.977 -17.891 -24.406 1 92.88 45 PHE B N 1
ATOM 1404 C CA . PHE B 1 45 ? 7.824 -17.203 -24.984 1 92.88 45 PHE B CA 1
ATOM 1405 C C . PHE B 1 45 ? 8.18 -15.773 -25.359 1 92.88 45 PHE B C 1
ATOM 1407 O O . PHE B 1 45 ? 8.945 -15.109 -24.656 1 92.88 45 PHE B O 1
ATOM 1414 N N . ASP B 1 46 ? 7.594 -15.336 -26.453 1 92.81 46 ASP B N 1
ATOM 1415 C CA . ASP B 1 46 ? 7.801 -13.93 -26.781 1 92.81 46 ASP B CA 1
ATOM 1416 C C . ASP B 1 46 ? 7.031 -13.016 -25.828 1 92.81 46 ASP B C 1
ATOM 1418 O O . ASP B 1 46 ? 6.148 -13.477 -25.094 1 92.81 46 ASP B O 1
ATOM 1422 N N . ARG B 1 47 ? 7.395 -11.828 -25.859 1 92.62 47 ARG B N 1
ATOM 1423 C CA . ARG B 1 47 ? 6.895 -10.852 -24.906 1 92.62 47 ARG B CA 1
ATOM 1424 C C . ARG B 1 47 ? 5.379 -10.734 -24.984 1 92.62 47 ARG B C 1
ATOM 1426 O O . ARG B 1 47 ? 4.703 -10.656 -23.953 1 92.62 47 ARG B O 1
ATOM 1433 N N . THR B 1 48 ? 4.867 -10.719 -26.203 1 95.88 48 THR B N 1
ATOM 1434 C CA . THR B 1 48 ? 3.432 -10.539 -26.391 1 95.88 48 THR B CA 1
ATOM 1435 C C . THR B 1 48 ? 2.654 -11.711 -25.812 1 95.88 48 THR B C 1
ATOM 1437 O O . THR B 1 48 ? 1.681 -11.516 -25.078 1 95.88 48 THR B O 1
ATOM 1440 N N . THR B 1 49 ? 3.07 -12.891 -26.125 1 95.94 49 THR B N 1
ATOM 1441 C CA . THR B 1 49 ? 2.436 -14.102 -25.609 1 95.94 49 THR B CA 1
ATOM 1442 C C . THR B 1 49 ? 2.479 -14.133 -24.094 1 95.94 49 THR B C 1
ATOM 1444 O O . THR B 1 49 ? 1.471 -14.422 -23.438 1 95.94 49 THR B O 1
ATOM 1447 N N . PHE B 1 50 ? 3.648 -13.836 -23.594 1 97.38 50 PHE B N 1
ATOM 1448 C CA . PHE B 1 50 ? 3.816 -13.812 -22.156 1 97.38 50 PHE B CA 1
ATOM 1449 C C . PHE B 1 50 ? 2.854 -12.82 -21.516 1 97.38 50 PHE B C 1
ATOM 1451 O O . PHE B 1 50 ? 2.129 -13.164 -20.578 1 97.38 50 PHE B O 1
ATOM 1458 N N . TYR B 1 51 ? 2.838 -11.664 -22.016 1 96.31 51 TYR B N 1
ATOM 1459 C CA . TYR B 1 51 ? 2.049 -10.594 -21.406 1 96.31 51 TYR B CA 1
ATOM 1460 C C . TYR B 1 51 ? 0.562 -10.93 -21.453 1 96.31 51 TYR B C 1
ATOM 1462 O O . TYR B 1 51 ? -0.155 -10.703 -20.469 1 96.31 51 TYR B O 1
ATOM 1470 N N . ARG B 1 52 ? 0.165 -11.398 -22.531 1 96.69 52 ARG B N 1
ATOM 1471 C CA . ARG B 1 52 ? -1.243 -11.758 -22.656 1 96.69 52 ARG B CA 1
ATOM 1472 C C . ARG B 1 52 ? -1.621 -12.844 -21.656 1 96.69 52 ARG B C 1
ATOM 1474 O O . ARG B 1 52 ? -2.664 -12.766 -21 1 96.69 52 ARG B O 1
ATOM 1481 N N . SER B 1 53 ? -0.804 -13.875 -21.625 1 97.25 53 SER B N 1
ATOM 1482 C CA . SER B 1 53 ? -1.056 -14.953 -20.688 1 97.25 53 SER B CA 1
ATOM 1483 C C . SER B 1 53 ? -1.058 -14.438 -19.25 1 97.25 53 SER B C 1
ATOM 1485 O O . SER B 1 53 ? -1.941 -14.781 -18.453 1 97.25 53 SER B O 1
ATOM 1487 N N . PHE B 1 54 ? -0.056 -13.648 -19.016 1 96.69 54 PHE B N 1
ATOM 1488 C CA . PHE B 1 54 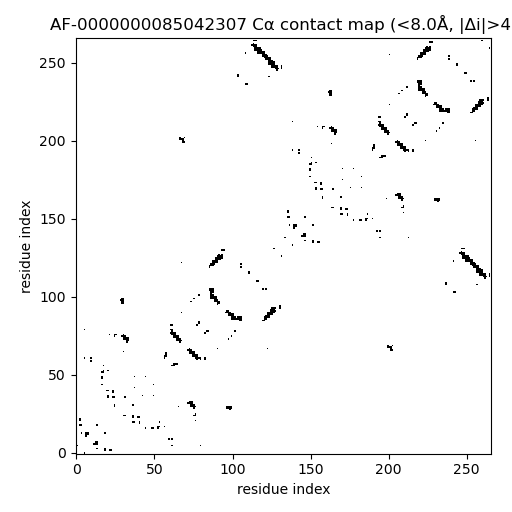? 0.112 -13.07 -17.688 1 96.69 54 PHE B CA 1
ATOM 1489 C C . PHE B 1 54 ? -1.117 -12.258 -17.281 1 96.69 54 PHE B C 1
ATOM 1491 O O . PHE B 1 54 ? -1.664 -12.445 -16.188 1 96.69 54 PHE B O 1
ATOM 1498 N N . LYS B 1 55 ? -1.595 -11.438 -18.141 1 97.12 55 LYS B N 1
ATOM 1499 C CA . LYS B 1 55 ? -2.74 -10.57 -17.875 1 97.12 55 LYS B CA 1
ATOM 1500 C C . LYS B 1 55 ? -4.02 -11.391 -17.719 1 97.12 55 LYS B C 1
ATOM 1502 O O . LYS B 1 55 ? -4.895 -11.047 -16.922 1 97.12 55 LYS B O 1
ATOM 1507 N N . THR B 1 56 ? -4.102 -12.375 -18.469 1 96.75 56 THR B N 1
ATOM 1508 C CA . THR B 1 56 ? -5.254 -13.266 -18.359 1 96.75 56 THR B CA 1
ATOM 1509 C C . THR B 1 56 ? -5.305 -13.906 -16.969 1 96.75 56 THR B C 1
ATOM 1511 O O . THR B 1 56 ? -6.367 -13.961 -16.344 1 96.75 56 THR B O 1
ATOM 1514 N N . LEU B 1 57 ? -4.199 -14.43 -16.547 1 95.25 57 LEU B N 1
ATOM 1515 C CA . LEU B 1 57 ? -4.133 -15.047 -15.227 1 95.25 57 LEU B CA 1
ATOM 1516 C C . LEU B 1 57 ? -4.496 -14.039 -14.141 1 95.25 57 LEU B C 1
ATOM 1518 O O . LEU B 1 57 ? -5.168 -14.383 -13.164 1 95.25 57 LEU B O 1
ATOM 1522 N N . GLU B 1 58 ? -4.055 -12.852 -14.273 1 93.38 58 GLU B N 1
ATOM 1523 C CA . GLU B 1 58 ? -4.363 -11.781 -13.328 1 93.38 58 GLU B CA 1
ATOM 1524 C C . GLU B 1 58 ? -5.852 -11.445 -13.344 1 93.38 58 GLU B C 1
ATOM 1526 O O . GLU B 1 58 ? -6.473 -11.312 -12.289 1 93.38 58 GLU B O 1
ATOM 1531 N N . ALA B 1 59 ? -6.359 -11.375 -14.508 1 92.44 59 ALA B N 1
ATOM 1532 C CA . ALA B 1 59 ? -7.77 -11.031 -14.664 1 92.44 59 ALA B CA 1
ATOM 1533 C C . ALA B 1 59 ? -8.672 -12.086 -14.039 1 92.44 59 ALA B C 1
ATOM 1535 O O . ALA B 1 59 ? -9.734 -11.773 -13.508 1 92.44 59 ALA B O 1
ATOM 1536 N N . LYS B 1 60 ? -8.227 -13.266 -14.062 1 91.12 60 LYS B N 1
ATOM 1537 C CA . LYS B 1 60 ? -9 -14.375 -13.508 1 91.12 60 LYS B CA 1
ATOM 1538 C C . LYS B 1 60 ? -8.719 -14.547 -12.016 1 91.12 60 LYS B C 1
ATOM 1540 O O . LYS B 1 60 ? -9.211 -15.492 -11.391 1 91.12 60 LYS B O 1
ATOM 1545 N N . ARG B 1 61 ? -7.871 -13.766 -11.492 1 89.5 61 ARG B N 1
ATOM 1546 C CA . ARG B 1 61 ? -7.535 -13.719 -10.07 1 89.5 61 ARG B CA 1
ATOM 1547 C C . ARG B 1 61 ? -6.766 -14.961 -9.648 1 89.5 61 ARG B C 1
ATOM 1549 O O . ARG B 1 61 ? -6.848 -15.383 -8.492 1 89.5 61 ARG B O 1
ATOM 1556 N N . ILE B 1 62 ? -6.207 -15.57 -10.633 1 91.31 62 ILE B N 1
ATOM 1557 C CA . ILE B 1 62 ? -5.32 -16.688 -10.32 1 91.31 62 ILE B CA 1
ATOM 1558 C C . ILE B 1 62 ? -4.023 -16.156 -9.703 1 91.31 62 ILE B C 1
ATOM 1560 O O . ILE B 1 62 ? -3.463 -16.781 -8.805 1 91.31 62 ILE B O 1
ATOM 1564 N N . ILE B 1 63 ? -3.594 -15.031 -10.258 1 92.44 63 ILE B N 1
ATOM 1565 C CA . ILE B 1 63 ? -2.506 -14.297 -9.617 1 92.44 63 ILE B CA 1
ATOM 1566 C C . ILE B 1 63 ? -2.977 -12.891 -9.258 1 92.44 63 ILE B C 1
ATOM 1568 O O . ILE B 1 63 ? -3.928 -12.375 -9.852 1 92.44 63 ILE B O 1
ATOM 1572 N N . HIS B 1 64 ? -2.393 -12.297 -8.203 1 91.25 64 HIS B N 1
ATOM 1573 C CA . HIS B 1 64 ? -2.756 -10.938 -7.805 1 91.25 64 HIS B CA 1
ATOM 1574 C C . HIS B 1 64 ? -1.518 -10.086 -7.559 1 91.25 64 HIS B C 1
ATOM 1576 O O . HIS B 1 64 ? -0.452 -10.609 -7.227 1 91.25 64 HIS B O 1
ATOM 1582 N N . LYS B 1 65 ? -1.684 -8.891 -7.73 1 91.19 65 LYS B N 1
ATOM 1583 C CA . LYS B 1 65 ? -0.583 -7.941 -7.562 1 91.19 65 LYS B CA 1
ATOM 1584 C C . LYS B 1 65 ? -0.428 -7.531 -6.102 1 91.19 65 LYS B C 1
ATOM 1586 O O . LYS B 1 65 ? -1.419 -7.391 -5.383 1 91.19 65 LYS B O 1
ATOM 1591 N N . VAL B 1 66 ? 0.737 -7.297 -5.699 1 91.38 66 VAL B N 1
ATOM 1592 C CA . VAL B 1 66 ? 1.101 -6.738 -4.402 1 91.38 66 VAL B CA 1
ATOM 1593 C C . VAL B 1 66 ? 1.963 -5.496 -4.594 1 91.38 66 VAL B C 1
ATOM 1595 O O . VAL B 1 66 ? 3.033 -5.562 -5.203 1 91.38 66 VAL B O 1
ATOM 1598 N N . VAL B 1 67 ? 1.483 -4.414 -4.18 1 89.31 67 VAL B N 1
ATOM 1599 C CA . VAL B 1 67 ? 2.186 -3.143 -4.324 1 89.31 67 VAL B CA 1
ATOM 1600 C C . VAL B 1 67 ? 2.707 -2.682 -2.965 1 89.31 67 VAL B C 1
ATOM 1602 O O . VAL B 1 67 ? 1.938 -2.561 -2.008 1 89.31 67 VAL B O 1
ATOM 1605 N N . ILE B 1 68 ? 3.969 -2.584 -2.877 1 89.12 68 ILE B N 1
ATOM 1606 C CA . ILE B 1 68 ? 4.602 -2.115 -1.649 1 89.12 68 ILE B CA 1
ATOM 1607 C C . ILE B 1 68 ? 5.367 -0.823 -1.925 1 89.12 68 ILE B C 1
ATOM 1609 O O . ILE B 1 68 ? 6.324 -0.813 -2.703 1 89.12 68 ILE B O 1
ATOM 1613 N N . ASP B 1 69 ? 4.934 0.274 -1.173 1 81.81 69 ASP B N 1
ATOM 1614 C CA . ASP B 1 69 ? 5.637 1.551 -1.269 1 81.81 69 ASP B CA 1
ATOM 1615 C C . ASP B 1 69 ? 5.91 1.918 -2.725 1 81.81 69 ASP B C 1
ATOM 1617 O O . ASP B 1 69 ? 5.008 1.871 -3.564 1 81.81 69 ASP B O 1
ATOM 1621 N N . ASN B 1 70 ? 7.051 2.402 -3.021 1 79.75 70 ASN B N 1
ATOM 1622 C CA . ASN B 1 70 ? 7.438 2.775 -4.379 1 79.75 70 ASN B CA 1
ATOM 1623 C C . ASN B 1 70 ? 8.344 1.722 -5.012 1 79.75 70 ASN B C 1
ATOM 1625 O O . ASN B 1 70 ? 9.195 2.047 -5.844 1 79.75 70 ASN B O 1
ATOM 1629 N N . LEU B 1 71 ? 8.18 0.516 -4.582 1 86.81 71 LEU B N 1
ATOM 1630 C CA . LEU B 1 71 ? 8.961 -0.592 -5.125 1 86.81 71 LEU B CA 1
ATOM 1631 C C . LEU B 1 71 ? 8.258 -1.206 -6.332 1 86.81 71 LEU B C 1
ATOM 1633 O O . LEU B 1 71 ? 7.07 -0.966 -6.555 1 86.81 71 LEU B O 1
ATOM 1637 N N . PRO B 1 72 ? 9.062 -1.913 -7.137 1 89.19 72 PRO B N 1
ATOM 1638 C CA . PRO B 1 72 ? 8.414 -2.596 -8.258 1 89.19 72 PRO B CA 1
ATOM 1639 C C . PRO B 1 72 ? 7.301 -3.541 -7.812 1 89.19 72 PRO B C 1
ATOM 1641 O O . PRO B 1 72 ? 7.434 -4.215 -6.785 1 89.19 72 PRO B O 1
ATOM 1644 N N . VAL B 1 73 ? 6.277 -3.572 -8.625 1 92.94 73 VAL B N 1
ATOM 1645 C CA . VAL B 1 73 ? 5.109 -4.395 -8.328 1 92.94 73 VAL B CA 1
ATOM 1646 C C . VAL B 1 73 ? 5.488 -5.871 -8.383 1 92.94 73 VAL B C 1
ATOM 1648 O O . VAL B 1 73 ? 6.234 -6.293 -9.273 1 92.94 73 VAL B O 1
ATOM 1651 N N . LYS B 1 74 ? 4.992 -6.609 -7.496 1 95.25 74 LYS B N 1
ATOM 1652 C CA . LYS B 1 74 ? 5.172 -8.055 -7.496 1 95.25 74 LYS B CA 1
ATOM 1653 C C . LYS B 1 74 ? 3.834 -8.781 -7.605 1 95.25 74 LYS B C 1
ATOM 1655 O O . LYS B 1 74 ? 2.779 -8.18 -7.391 1 95.25 74 LYS B O 1
ATOM 1660 N N . TYR B 1 75 ? 3.934 -10.07 -7.934 1 94.62 75 TYR B N 1
ATOM 1661 C CA . TYR B 1 75 ? 2.734 -10.875 -8.133 1 94.62 75 TYR B CA 1
ATOM 1662 C C . TYR B 1 75 ? 2.84 -12.203 -7.395 1 94.62 75 TYR B C 1
ATOM 1664 O O . TYR B 1 75 ? 3.912 -12.812 -7.344 1 94.62 75 TYR B O 1
ATOM 1672 N N . ALA B 1 76 ? 1.75 -12.641 -6.84 1 92.88 76 ALA B N 1
ATOM 1673 C CA . ALA B 1 76 ? 1.667 -13.914 -6.141 1 92.88 76 ALA B CA 1
ATOM 1674 C C . ALA B 1 76 ? 0.455 -14.719 -6.602 1 92.88 76 ALA B C 1
ATOM 1676 O O . ALA B 1 76 ? -0.477 -14.164 -7.188 1 92.88 76 ALA B O 1
ATOM 1677 N N . LEU B 1 77 ? 0.612 -15.984 -6.387 1 89.69 77 LEU B N 1
ATOM 1678 C CA . LEU B 1 77 ? -0.547 -16.828 -6.652 1 89.69 77 LEU B CA 1
ATOM 1679 C C . LEU B 1 77 ? -1.698 -16.484 -5.715 1 89.69 77 LEU B C 1
ATOM 1681 O O . LEU B 1 77 ? -1.483 -16.25 -4.523 1 89.69 77 LEU B O 1
ATOM 1685 N N . GLY B 1 78 ? -2.781 -16.156 -6.305 1 79.56 78 GLY B N 1
ATOM 1686 C CA . GLY B 1 78 ? -3.967 -15.906 -5.496 1 79.56 78 GLY B CA 1
ATOM 1687 C C . GLY B 1 78 ? -4.398 -17.109 -4.695 1 79.56 78 GLY B C 1
ATOM 1688 O O . GLY B 1 78 ? -3.924 -18.234 -4.93 1 79.56 78 GLY B O 1
ATOM 1689 N N . ASN B 1 79 ? -5.035 -16.812 -3.5 1 63.72 79 ASN B N 1
ATOM 1690 C CA . ASN B 1 79 ? -5.641 -17.984 -2.854 1 63.72 79 ASN B CA 1
ATOM 1691 C C . ASN B 1 79 ? -6.52 -18.766 -3.82 1 63.72 79 ASN B C 1
ATOM 1693 O O . ASN B 1 79 ? -7.66 -18.375 -4.09 1 63.72 79 ASN B O 1
ATOM 1697 N N . THR B 1 80 ? -5.852 -19.469 -4.727 1 55 80 THR B N 1
ATOM 1698 C CA . THR B 1 80 ? -6.453 -20.172 -5.852 1 55 80 THR B CA 1
ATOM 1699 C C . THR B 1 80 ? -7.77 -20.828 -5.441 1 55 80 THR B C 1
ATOM 1701 O O . THR B 1 80 ? -8.688 -20.938 -6.254 1 55 80 THR B O 1
ATOM 1704 N N . LEU B 1 81 ? -7.855 -21.297 -4.238 1 54.28 81 LEU B N 1
ATOM 1705 C CA . LEU B 1 81 ? -9.07 -22 -3.84 1 54.28 81 LEU B CA 1
ATOM 1706 C C . LEU B 1 81 ? -10.086 -21.031 -3.248 1 54.28 81 LEU B C 1
ATOM 1708 O O . LEU B 1 81 ? -11.297 -21.297 -3.271 1 54.28 81 LEU B O 1
ATOM 1712 N N . ASN B 1 82 ? -9.664 -20.047 -2.643 1 55.25 82 ASN B N 1
ATOM 1713 C CA . ASN B 1 82 ? -10.609 -19.078 -2.102 1 55.25 82 ASN B CA 1
ATOM 1714 C C . ASN B 1 82 ? -10.211 -17.641 -2.465 1 55.25 82 ASN B C 1
ATOM 1716 O O . ASN B 1 82 ? -9.578 -16.953 -1.67 1 55.25 82 ASN B O 1
ATOM 1720 N N . PRO B 1 83 ? -10.445 -17.391 -3.773 1 54.75 83 PRO B N 1
ATOM 1721 C CA . PRO B 1 83 ? -10.062 -16.094 -4.328 1 54.75 83 PRO B CA 1
ATOM 1722 C C . PRO B 1 83 ? -10.492 -14.914 -3.445 1 54.75 83 PRO B C 1
ATOM 1724 O O . PRO B 1 83 ? -9.953 -13.812 -3.574 1 54.75 83 PRO B O 1
ATOM 1727 N N . LYS B 1 84 ? -11.609 -15.289 -2.658 1 55.38 84 LYS B N 1
ATOM 1728 C CA . LYS B 1 84 ? -12.234 -14.164 -1.973 1 55.38 84 LYS B CA 1
ATOM 1729 C C . LYS B 1 84 ? -11.562 -13.891 -0.631 1 55.38 84 LYS B C 1
ATOM 1731 O O . LYS B 1 84 ? -11.922 -12.938 0.065 1 55.38 84 LYS B O 1
ATOM 1736 N N . LYS B 1 85 ? -10.57 -14.734 -0.281 1 67.5 85 LYS B N 1
ATOM 1737 C CA . LYS B 1 85 ? -10.148 -14.523 1.1 1 67.5 85 LYS B CA 1
ATOM 1738 C C . LYS B 1 85 ? -9.031 -13.484 1.178 1 67.5 85 LYS B C 1
ATOM 1740 O O . LYS B 1 85 ? -7.957 -13.672 0.606 1 67.5 85 LYS B O 1
ATOM 1745 N N . MET B 1 86 ? -9.414 -12.289 1.606 1 78.94 86 MET B N 1
ATOM 1746 C CA . MET B 1 86 ? -8.461 -11.227 1.896 1 78.94 86 MET B CA 1
ATOM 1747 C C . MET B 1 86 ? -7.41 -11.688 2.902 1 78.94 86 MET B C 1
ATOM 1749 O O . MET B 1 86 ? -7.734 -12.406 3.855 1 78.94 86 MET B O 1
ATOM 1753 N N . HIS B 1 87 ? -6.176 -11.594 2.549 1 87.62 87 HIS B N 1
ATOM 1754 C CA . HIS B 1 87 ? -5.094 -11.961 3.457 1 87.62 87 HIS B CA 1
ATOM 1755 C C . HIS B 1 87 ? -4.043 -10.859 3.541 1 87.62 87 HIS B C 1
ATOM 1757 O O . HIS B 1 87 ? -3.988 -9.984 2.68 1 87.62 87 HIS B O 1
ATOM 1763 N N . ALA B 1 88 ? -3.281 -10.891 4.578 1 91.44 88 ALA B N 1
ATOM 1764 C CA . ALA B 1 88 ? -2.205 -9.914 4.754 1 91.44 88 ALA B CA 1
ATOM 1765 C C . ALA B 1 88 ? -0.953 -10.336 3.992 1 91.44 88 ALA B C 1
ATOM 1767 O O . ALA B 1 88 ? -0.788 -11.516 3.662 1 91.44 88 ALA B O 1
ATOM 1768 N N . HIS B 1 89 ? -0.168 -9.422 3.639 1 93.19 89 HIS B N 1
ATOM 1769 C CA . HIS B 1 89 ? 1.146 -9.664 3.055 1 93.19 89 HIS B CA 1
ATOM 1770 C C . HIS B 1 89 ? 2.26 -9.211 3.992 1 93.19 89 HIS B C 1
ATOM 1772 O O . HIS B 1 89 ? 2.145 -8.172 4.641 1 93.19 89 HIS B O 1
ATOM 1778 N N . PHE B 1 90 ? 3.277 -10.008 4.074 1 95.62 90 PHE B N 1
ATOM 1779 C CA . PHE B 1 90 ? 4.477 -9.625 4.812 1 95.62 90 PHE B CA 1
ATOM 1780 C C . PHE B 1 90 ? 5.543 -9.086 3.869 1 95.62 90 PHE B C 1
ATOM 1782 O O . PHE B 1 90 ? 5.809 -9.68 2.822 1 95.62 90 PHE B O 1
ATOM 1789 N N . PHE B 1 91 ? 6.102 -8.023 4.211 1 96.75 91 PHE B N 1
ATOM 1790 C CA . PHE B 1 91 ? 7.188 -7.387 3.473 1 96.75 91 PHE B CA 1
ATOM 1791 C C . PHE B 1 91 ? 8.453 -7.316 4.324 1 96.75 91 PHE B C 1
ATOM 1793 O O . PHE B 1 91 ? 8.453 -6.707 5.395 1 96.75 91 PHE B O 1
ATOM 1800 N N . CYS B 1 92 ? 9.484 -7.844 3.848 1 97.19 92 CYS B N 1
ATOM 1801 C CA . CYS B 1 92 ? 10.766 -7.77 4.539 1 97.19 92 CYS B CA 1
ATOM 1802 C C . CYS B 1 92 ? 11.531 -6.508 4.141 1 97.19 92 CYS B C 1
ATOM 1804 O O . CYS B 1 92 ? 11.914 -6.348 2.98 1 97.19 92 CYS B O 1
ATOM 1806 N N . LYS B 1 93 ? 11.883 -5.73 5.027 1 95.62 93 LYS B N 1
ATOM 1807 C CA . LYS B 1 93 ? 12.523 -4.445 4.77 1 95.62 93 LYS B CA 1
ATOM 1808 C C . LYS B 1 93 ? 14 -4.629 4.418 1 95.62 93 LYS B C 1
ATOM 1810 O O . LYS B 1 93 ? 14.633 -3.717 3.881 1 95.62 93 LYS B O 1
ATOM 1815 N N . ASP B 1 94 ? 14.516 -5.738 4.684 1 95.94 94 ASP B N 1
ATOM 1816 C CA . ASP B 1 94 ? 15.938 -5.984 4.48 1 95.94 94 ASP B CA 1
ATOM 1817 C C . ASP B 1 94 ? 16.203 -6.551 3.088 1 95.94 94 ASP B C 1
ATOM 1819 O O . ASP B 1 94 ? 17.156 -6.141 2.418 1 95.94 94 ASP B O 1
ATOM 1823 N N . CYS B 1 95 ? 15.438 -7.457 2.588 1 95.69 95 CYS B N 1
ATOM 1824 C CA . CYS B 1 95 ? 15.711 -8.094 1.306 1 95.69 95 CYS B CA 1
ATOM 1825 C C . CYS B 1 95 ? 14.633 -7.762 0.286 1 95.69 95 CYS B C 1
ATOM 1827 O O . CYS B 1 95 ? 14.703 -8.18 -0.869 1 95.69 95 CYS B O 1
ATOM 1829 N N . ASN B 1 96 ? 13.5 -7.191 0.73 1 95.31 96 ASN B N 1
ATOM 1830 C CA . ASN B 1 96 ? 12.406 -6.703 -0.109 1 95.31 96 ASN B CA 1
ATOM 1831 C C . ASN B 1 96 ? 11.523 -7.844 -0.595 1 95.31 96 ASN B C 1
ATOM 1833 O O . ASN B 1 96 ? 10.773 -7.688 -1.562 1 95.31 96 ASN B O 1
ATOM 1837 N N . SER B 1 97 ? 11.672 -8.992 0.073 1 95.38 97 SER B N 1
ATOM 1838 C CA . SER B 1 97 ? 10.758 -10.07 -0.28 1 95.38 97 SER B CA 1
ATOM 1839 C C . SER B 1 97 ? 9.344 -9.789 0.227 1 95.38 97 SER B C 1
ATOM 1841 O O . SER B 1 97 ? 9.164 -9.07 1.207 1 95.38 97 SER B O 1
ATOM 1843 N N . VAL B 1 98 ? 8.352 -10.359 -0.476 1 95.5 98 VAL B N 1
ATOM 1844 C CA . VAL B 1 98 ? 6.941 -10.25 -0.104 1 95.5 98 VAL B CA 1
ATOM 1845 C C . VAL B 1 98 ? 6.312 -11.641 -0.05 1 95.5 98 VAL B C 1
ATOM 1847 O O . VAL B 1 98 ? 6.496 -12.453 -0.964 1 95.5 98 VAL B O 1
ATOM 1850 N N . GLU B 1 99 ? 5.617 -11.922 1.005 1 93.31 99 GLU B N 1
ATOM 1851 C CA . GLU B 1 99 ? 4.961 -13.219 1.188 1 93.31 99 GLU B CA 1
ATOM 1852 C C . GLU B 1 99 ? 3.494 -13.039 1.568 1 93.31 99 GLU B C 1
ATOM 1854 O O . GLU B 1 99 ? 3.158 -12.18 2.381 1 93.31 99 GLU B O 1
ATOM 1859 N N . CYS B 1 100 ? 2.658 -13.906 1.032 1 90.81 100 CYS B N 1
ATOM 1860 C CA . CYS B 1 100 ? 1.257 -13.953 1.431 1 90.81 100 CYS B CA 1
ATOM 1861 C C . CYS B 1 100 ? 1.091 -14.664 2.768 1 90.81 100 CYS B C 1
ATOM 1863 O O . CYS B 1 100 ? 1.611 -15.766 2.957 1 90.81 100 CYS B O 1
ATOM 1865 N N . LEU B 1 101 ? 0.45 -14 3.676 1 89.75 101 LEU B N 1
ATOM 1866 C CA . LEU B 1 101 ? 0.09 -14.648 4.934 1 89.75 101 LEU B CA 1
ATOM 1867 C C . LEU B 1 101 ? -1.339 -15.18 4.879 1 89.75 101 LEU B C 1
ATOM 1869 O O . LEU B 1 101 ? -2.254 -14.562 5.434 1 89.75 101 LEU B O 1
ATOM 1873 N N . ASN B 1 102 ? -1.533 -16.328 4.375 1 83.25 102 ASN B N 1
ATOM 1874 C CA . ASN B 1 102 ? -2.84 -16.875 4.031 1 83.25 102 ASN B CA 1
ATOM 1875 C C . ASN B 1 102 ? -3.666 -17.188 5.277 1 83.25 102 ASN B C 1
ATOM 1877 O O . ASN B 1 102 ? -4.895 -17.234 5.215 1 83.25 102 ASN B O 1
ATOM 1881 N N . ASN B 1 103 ? -3.074 -17.312 6.344 1 79.25 103 ASN B N 1
ATOM 1882 C CA . ASN B 1 103 ? -3.795 -17.672 7.559 1 79.25 103 ASN B CA 1
ATOM 1883 C C . ASN B 1 103 ? -4.055 -16.453 8.445 1 79.25 103 ASN B C 1
ATOM 1885 O O . ASN B 1 103 ? -4.449 -16.594 9.602 1 79.25 103 ASN B O 1
ATOM 1889 N N . THR B 1 104 ? -3.766 -15.344 7.973 1 78.69 104 THR B N 1
ATOM 1890 C CA . THR B 1 104 ? -3.99 -14.133 8.758 1 78.69 104 THR B CA 1
ATOM 1891 C C . THR B 1 104 ? -5.242 -13.398 8.281 1 78.69 104 THR B C 1
ATOM 1893 O O . THR B 1 104 ? -5.246 -12.82 7.191 1 78.69 104 THR B O 1
ATOM 1896 N N . PRO B 1 105 ? -6.273 -13.586 9.039 1 75 105 PRO B N 1
ATOM 1897 C CA . PRO B 1 105 ? -7.504 -12.906 8.625 1 75 105 PRO B CA 1
ATOM 1898 C C . PRO B 1 105 ? -7.406 -11.391 8.742 1 75 105 PRO B C 1
ATOM 1900 O O . PRO B 1 105 ? -6.719 -10.875 9.633 1 75 105 PRO B O 1
ATOM 1903 N N . ILE B 1 106 ? -7.98 -10.734 7.797 1 82.62 106 ILE B N 1
ATOM 1904 C CA . ILE B 1 106 ? -8.094 -9.281 7.844 1 82.62 106 ILE B CA 1
ATOM 1905 C C . ILE B 1 106 ? -9.422 -8.891 8.484 1 82.62 106 ILE B C 1
ATOM 1907 O O . ILE B 1 106 ? -10.484 -9.32 8.031 1 82.62 106 ILE B O 1
ATOM 1911 N N . PRO B 1 107 ? -9.289 -8.211 9.555 1 80.5 107 PRO B N 1
ATOM 1912 C CA . PRO B 1 107 ? -10.547 -7.785 10.18 1 80.5 107 PRO B CA 1
ATOM 1913 C C . PRO B 1 107 ? -11.305 -6.754 9.344 1 80.5 107 PRO B C 1
ATOM 1915 O O . PRO B 1 107 ? -10.734 -6.164 8.422 1 80.5 107 PRO B O 1
ATOM 1918 N N . THR B 1 108 ? -12.602 -6.707 9.664 1 83.31 108 THR B N 1
ATOM 1919 C CA . THR B 1 108 ? -13.398 -5.625 9.094 1 83.31 108 THR B CA 1
ATOM 1920 C C . THR B 1 108 ? -13.203 -4.336 9.891 1 83.31 108 THR B C 1
ATOM 1922 O O . THR B 1 108 ? -13.148 -4.359 11.117 1 83.31 108 THR B O 1
ATOM 1925 N N . TYR B 1 109 ? -13.039 -3.281 9.156 1 86.88 109 TYR B N 1
ATOM 1926 C CA . TYR B 1 109 ? -12.859 -1.978 9.789 1 86.88 109 TYR B CA 1
ATOM 1927 C C . TYR B 1 109 ? -14.109 -1.113 9.617 1 86.88 109 TYR B C 1
ATOM 1929 O O . TYR B 1 109 ? -14.703 -1.088 8.539 1 86.88 109 TYR B O 1
ATOM 1937 N N . PRO B 1 110 ? -14.43 -0.499 10.742 1 87.38 110 PRO B N 1
ATOM 1938 C CA . PRO B 1 110 ? -15.547 0.436 10.594 1 87.38 110 PRO B CA 1
ATOM 1939 C C . PRO B 1 110 ? -15.211 1.632 9.711 1 87.38 110 PRO B C 1
ATOM 1941 O O . PRO B 1 110 ? -14.078 2.121 9.734 1 87.38 110 PRO B O 1
ATOM 1944 N N . LEU B 1 111 ? -16.234 2.002 8.922 1 92.31 111 LEU B N 1
ATOM 1945 C CA . LEU B 1 111 ? -16.078 3.176 8.07 1 92.31 111 LEU B CA 1
ATOM 1946 C C . LEU B 1 111 ? -17.016 4.293 8.508 1 92.31 111 LEU B C 1
ATOM 1948 O O . LEU B 1 111 ? -18.062 4.031 9.102 1 92.31 111 LEU B O 1
ATOM 1952 N N . PRO B 1 112 ? -16.594 5.531 8.273 1 90.19 112 PRO B N 1
ATOM 1953 C CA . PRO B 1 112 ? -17.484 6.648 8.594 1 90.19 112 PRO B CA 1
ATOM 1954 C C . PRO B 1 112 ? -18.812 6.578 7.824 1 90.19 112 PRO B C 1
ATOM 1956 O O . PRO B 1 112 ? -18.922 5.84 6.84 1 90.19 112 PRO B O 1
ATOM 1959 N N . ASP B 1 113 ? -19.719 7.316 8.258 1 92.5 113 ASP B N 1
ATOM 1960 C CA . ASP B 1 113 ? -21.031 7.348 7.605 1 92.5 113 ASP B CA 1
ATOM 1961 C C . ASP B 1 113 ? -20.906 7.77 6.145 1 92.5 113 ASP B C 1
ATOM 1963 O O . ASP B 1 113 ? -20.141 8.688 5.816 1 92.5 113 ASP B O 1
ATOM 1967 N N . GLY B 1 114 ? -21.656 7.047 5.324 1 95.56 114 GLY B N 1
ATOM 1968 C CA . GLY B 1 114 ? -21.719 7.406 3.918 1 95.56 114 GLY B CA 1
ATOM 1969 C C . GLY B 1 114 ? -20.656 6.738 3.084 1 95.56 114 GLY B C 1
ATOM 1970 O O . GLY B 1 114 ? -20.672 6.809 1.853 1 95.56 114 GLY B O 1
ATOM 1971 N N . TYR B 1 115 ? -19.719 6.188 3.74 1 95.81 115 TYR B N 1
ATOM 1972 C CA . TYR B 1 115 ? -18.672 5.484 3.018 1 95.81 115 TYR B CA 1
ATOM 1973 C C . TYR B 1 115 ? -19.109 4.062 2.67 1 95.81 115 TYR B C 1
ATOM 1975 O O . TYR B 1 115 ? -19.906 3.461 3.387 1 95.81 115 TYR B O 1
ATOM 1983 N N . THR B 1 116 ? -18.547 3.523 1.628 1 96.44 116 THR B N 1
ATOM 1984 C CA . THR B 1 116 ? -18.766 2.127 1.269 1 96.44 116 THR B CA 1
ATOM 1985 C C . THR B 1 116 ? -17.438 1.379 1.181 1 96.44 116 THR B C 1
ATOM 1987 O O . THR B 1 116 ? -16.422 1.952 0.786 1 96.44 116 THR B O 1
ATOM 1990 N N . TYR B 1 117 ? -17.531 0.098 1.471 1 94.31 117 TYR B N 1
ATOM 1991 C CA . TYR B 1 117 ? -16.344 -0.759 1.524 1 94.31 117 TYR B CA 1
ATOM 1992 C C . TYR B 1 117 ? -16.141 -1.492 0.203 1 94.31 117 TYR B C 1
ATOM 1994 O O . TYR B 1 117 ? -17.109 -1.942 -0.417 1 94.31 117 TYR B O 1
ATOM 2002 N N . SER B 1 118 ? -14.898 -1.601 -0.27 1 93.19 118 SER B N 1
ATOM 2003 C CA . SER B 1 118 ? -14.547 -2.43 -1.418 1 93.19 118 SER B CA 1
ATOM 2004 C C . SER B 1 118 ? -13.523 -3.496 -1.037 1 93.19 118 SER B C 1
ATOM 2006 O O . SER B 1 118 ? -13.766 -4.688 -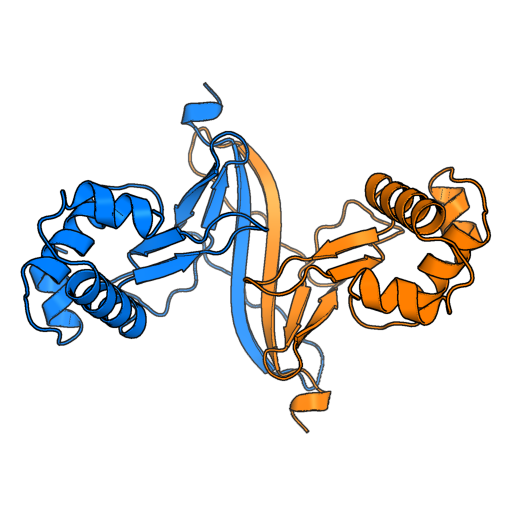1.229 1 93.19 118 SER B O 1
ATOM 2008 N N . ASP B 1 119 ? -12.414 -3.066 -0.483 1 90.56 119 ASP B N 1
ATOM 2009 C CA . ASP B 1 119 ? -11.328 -3.99 -0.165 1 90.56 119 ASP B CA 1
ATOM 2010 C C . ASP B 1 119 ? -10.445 -3.434 0.945 1 90.56 119 ASP B C 1
ATOM 2012 O O . ASP B 1 119 ? -10.602 -2.281 1.354 1 90.56 119 ASP B O 1
ATOM 2016 N N . THR B 1 120 ? -9.609 -4.348 1.49 1 92 120 THR B N 1
ATOM 2017 C CA . THR B 1 120 ? -8.609 -3.938 2.473 1 92 120 THR B CA 1
ATOM 2018 C C . THR B 1 120 ? -7.246 -4.523 2.135 1 92 120 THR B C 1
ATOM 2020 O O . THR B 1 120 ? -7.133 -5.711 1.822 1 92 120 THR B O 1
ATOM 2023 N N . GLU B 1 121 ? -6.293 -3.736 2.125 1 91.81 121 GLU B N 1
ATOM 2024 C CA . GLU B 1 121 ? -4.906 -4.176 1.981 1 91.81 121 GLU B CA 1
ATOM 2025 C C . GLU B 1 121 ? -4.152 -4.059 3.303 1 91.81 121 GLU B C 1
ATOM 2027 O O . GLU B 1 121 ? -4.176 -3.008 3.947 1 91.81 121 GLU B O 1
ATOM 2032 N N . VAL B 1 122 ? -3.541 -5.125 3.688 1 92.75 122 VAL B N 1
ATOM 2033 C CA . VAL B 1 122 ? -2.736 -5.148 4.906 1 92.75 122 VAL B CA 1
ATOM 2034 C C . VAL B 1 122 ? -1.313 -5.594 4.574 1 92.75 122 VAL B C 1
ATOM 2036 O O . VAL B 1 122 ? -1.106 -6.688 4.039 1 92.75 122 VAL B O 1
ATOM 2039 N N . ILE B 1 123 ? -0.424 -4.73 4.859 1 93.19 123 ILE B N 1
ATOM 2040 C CA . ILE B 1 123 ? 0.992 -5.035 4.684 1 93.19 123 ILE B CA 1
ATOM 2041 C C . ILE B 1 123 ? 1.699 -5 6.035 1 93.19 123 ILE B C 1
ATOM 2043 O O . ILE B 1 123 ? 1.732 -3.957 6.695 1 93.19 123 ILE B O 1
ATOM 2047 N N . ILE B 1 124 ? 2.186 -6.09 6.445 1 94.44 124 ILE B N 1
ATOM 2048 C CA . ILE B 1 124 ? 3.002 -6.184 7.648 1 94.44 124 ILE B CA 1
ATOM 2049 C C . ILE B 1 124 ? 4.48 -6.125 7.277 1 94.44 124 ILE B C 1
ATOM 2051 O O . ILE B 1 124 ? 4.945 -6.891 6.43 1 94.44 124 ILE B O 1
ATOM 2055 N N . LYS B 1 125 ? 5.168 -5.219 7.883 1 95.56 125 LYS B N 1
ATOM 2056 C CA . LYS B 1 125 ? 6.574 -5.004 7.543 1 95.56 125 LYS B CA 1
ATOM 2057 C C . LYS B 1 125 ? 7.488 -5.465 8.672 1 95.56 125 LYS B C 1
ATOM 2059 O O . LYS B 1 125 ? 7.137 -5.359 9.852 1 95.56 125 LYS B O 1
ATOM 2064 N N . GLY B 1 126 ? 8.609 -5.887 8.328 1 96.5 126 GLY B N 1
ATOM 2065 C CA . GLY B 1 126 ? 9.625 -6.336 9.273 1 96.5 126 GLY B CA 1
ATOM 2066 C C . GLY B 1 126 ? 10.805 -7.012 8.594 1 96.5 126 GLY B C 1
ATOM 2067 O O . GLY B 1 126 ? 11.211 -6.617 7.5 1 96.5 126 GLY B O 1
ATOM 2068 N N . SER B 1 127 ? 11.414 -7.914 9.352 1 98 127 SER B N 1
ATOM 2069 C CA . SER B 1 127 ? 12.516 -8.719 8.828 1 98 127 SER B CA 1
ATOM 2070 C C . SER B 1 127 ? 12.141 -10.195 8.773 1 98 127 SER B C 1
ATOM 2072 O O . SER B 1 127 ? 11.539 -10.719 9.711 1 98 127 SER B O 1
ATOM 2074 N N . CYS B 1 128 ? 12.422 -10.82 7.73 1 96.44 128 CYS B N 1
ATOM 2075 C CA . CYS B 1 128 ? 12.07 -12.227 7.598 1 96.44 128 CYS B CA 1
ATOM 2076 C C . CYS B 1 128 ? 13.094 -13.109 8.305 1 96.44 128 CYS B C 1
ATOM 2078 O O . CYS B 1 128 ? 14.109 -12.625 8.789 1 96.44 128 CYS B O 1
ATOM 2080 N N . ALA B 1 129 ? 12.812 -14.422 8.289 1 95.56 129 ALA B N 1
ATOM 2081 C CA . ALA B 1 129 ? 13.633 -15.383 9.023 1 95.56 129 ALA B CA 1
ATOM 2082 C C . ALA B 1 129 ? 15.055 -15.422 8.477 1 95.56 129 ALA B C 1
ATOM 2084 O O . ALA B 1 129 ? 16.016 -15.578 9.242 1 95.56 129 ALA B O 1
ATOM 2085 N N . LYS B 1 130 ? 15.234 -15.359 7.156 1 95.06 130 LYS B N 1
ATOM 2086 C CA . LYS B 1 130 ? 16.547 -15.43 6.508 1 95.06 130 LYS B CA 1
ATOM 2087 C C . LYS B 1 130 ? 17.406 -14.227 6.875 1 95.06 130 LYS B C 1
ATOM 2089 O O . LYS B 1 130 ? 18.609 -14.359 7.102 1 95.06 130 LYS B O 1
ATOM 2094 N N . CYS B 1 131 ? 16.812 -13.078 6.926 1 96.19 131 CYS B N 1
ATOM 2095 C CA . CYS B 1 131 ? 17.531 -11.844 7.184 1 96.19 131 CYS B CA 1
ATOM 2096 C C . CYS B 1 131 ? 17.828 -11.68 8.672 1 96.19 131 CYS B C 1
ATOM 2098 O O . CYS B 1 131 ? 18.719 -10.914 9.055 1 96.19 131 CYS B O 1
ATOM 2100 N N . ASN B 1 132 ? 17.016 -12.289 9.469 1 92 132 ASN B N 1
ATOM 2101 C CA . ASN B 1 132 ? 17.234 -12.227 10.914 1 92 132 ASN B CA 1
ATOM 2102 C C . ASN B 1 132 ? 18.328 -13.188 11.352 1 92 132 ASN B C 1
ATOM 2104 O O . ASN B 1 132 ? 18.734 -13.188 12.523 1 92 132 ASN B O 1
ATOM 2108 N N . GLN B 1 133 ? 18.828 -13.938 10.547 1 85.31 133 GLN B N 1
ATOM 2109 C CA . GLN B 1 133 ? 19.922 -14.828 10.883 1 85.31 133 GLN B CA 1
ATOM 2110 C C . GLN B 1 133 ? 21.266 -14.102 10.805 1 85.31 133 GLN B C 1
ATOM 2112 O O . GLN B 1 133 ? 21.453 -13.219 9.969 1 85.31 133 GLN B O 1
#

Solvent-accessible surface area (backbone atoms only — not comparable to full-atom values): 15298 Å² total; per-residue (Å²): 132,52,63,68,55,53,34,52,74,71,73,41,82,91,40,73,64,50,44,49,54,44,50,57,47,66,72,39,85,46,42,39,32,68,65,58,53,49,57,73,52,66,68,74,57,55,68,67,61,45,50,50,41,52,49,49,38,39,74,70,41,44,27,42,80,47,68,51,68,92,50,82,56,25,35,34,71,28,51,72,87,43,70,79,62,63,42,31,31,39,35,19,76,80,81,67,47,34,31,79,36,81,85,38,79,65,79,88,75,90,69,64,84,61,43,47,86,72,49,68,49,37,41,38,30,24,38,39,45,77,73,64,100,134,53,63,67,54,53,32,52,75,68,74,40,83,90,41,71,65,50,44,50,54,44,51,58,46,68,71,39,85,45,43,39,35,69,66,56,54,48,58,73,53,64,68,75,55,56,68,67,60,45,50,52,41,52,50,49,38,39,74,68,40,42,27,42,78,47,70,50,67,93,50,80,56,24,35,34,73,28,52,70,87,45,68,78,61,63,42,30,30,38,36,19,75,81,81,66,48,35,31,79,35,80,85,38,78,65,79,88,74,92,70,64,83,61,43,47,85,70,50,66,46,37,40,38,32,23,38,39,46,78,72,64,98

Organism: Cyclobacterium marinum (strain ATCC 25205 / DSM 745 / LMG 13164 / NCIMB 1802) (NCBI:txid880070)

Secondary structure (DSSP, 8-state):
--HHHHHHHTT----HHHHHHHHHHHH-SS-B-HHHHHHHTTT-S-HHHHHHHHHHHHHTTSEEEE--TTSPPEEEE--SS-TT---EEEEETTT--EEEETT-PPPP----TT-EEEEEEEEEEEE-TTTT-/--HHHHHHHTT----HHHHHHHHHHHH-SS-B-HHHHHHHTTT-S-HHHHHHHHHHHHHTTSEEEE--TTSPPEEEE--SS-TT--EEEEEETTT--EEEEEEEEPPP----TT-EEEEEEEEEEEE-TTTT-

Radius of gyration: 21.39 Å; Cα contacts (8 Å, |Δi|>4): 434; chains: 2; bounding box: 44×61×48 Å

pLDDT: mean 89.97, std 9.12, range [54.19, 98.0]

Foldseek 3Di:
DAQVVLCVVLPHDDDPLLNLLVVLQVVDQFWAALVVSCVVSVPPDDPVVNVVSVVVCCVSLQKHWDDDDPDGITIHGAVSVCNPFDFAWEAEPPPGTIHTPRPHHDDDDDDDPPDDDDDDYHYHYYHDPVRVD/DAQVVLCVVLPHDDDPLLNLLVVLQVVDQFWAALVVSCVVSVPPDDPVVNVVSVVVCCVSLQKHWDDDDPDGITIHGAVSVCNPFDFAWEAEPPPGTIHTPRPHHDDDDDDDPPDDDDDDYHYHYYHDPVRVD

Sequence (266 aa):
MGVAEILSFHDLKRTSCREGILEVMLVSKQALSENVIREQLNGHFDRTTFYRSFKTLEAKRIIHKVVIDNLPVKYALGNTLNPKKMHAHFFCKDCNSVECLNNTPIPTYPLPDGYTYSDTEVIIKGSCAKCNQMGVAEILSFHDLKRTSCREGILEVMLVSKQALSENVIREQLNGHFDRTTFYRSFKTLEAKRIIHKVVIDNLPVKYALGNTLNPKKMHAHFFCKDCNSVECLNNTPIPTYPLPDGYTYSDTEVIIKGSCAKCNQ